Protein AF-A0A540L2S5-F1 (afdb_monomer)

Foldseek 3Di:
DCVVQVDLQSVRVALQNLAVVQLVVLVVQCVVVVHDSLQSLLVLLVPDAFAQAFEWAFAEADPPQALAQFQFGTKTKTQLQDFALVRNLVLQVQLSVLLLVVLCVPQNDVQSDATLQRHGHRNDPYPVVVQVSSVVSCVVSPNVPRMFMATERLQQSQQDPVRWGARRSSDPPDPSPRTGHLVRLLVVVVVCVVVGRYQEYECSDDLPPVVSVLVSQVPDRHAYEYDSVQLPQPSHPSSLSVVCSLCVVVQWAEEEEEASDFDLDQSSLSNCRSSVRNHYYQYGSDDNSSVSNSVVSVVVCVVVPPHGRQRPVSGPSDDDRHGRYYYHGHYPDDRPRDRPDPDDDDDDPDDDRDPPDPDD

Secondary structure (DSSP, 8-state):
-HHHH-STT-TTT-HHHHHHHHHHHHHHHHHHHT--HHHHHHHHHT--S--BPEEEEEEEE-GGG-SSS--S-EEEEE-TT-SSHHHHHHHHHHHHHHHHHHHHHHH-SGGG-B-TTS-B----SSHHHHHHHHHHHHHHTT-TTT-EEEEE--GGGGB-TTS-EETTTT-SS--STTEE-HHHHHHHHHHHHHHS-EEEEE--S-TT-HHHHHHHHTT--SEEEESTTT----SSHHHHHHHHHHHHHTT-EEEEE--SS--S--HHHHHHHHTT-EEEE---S-SHHHHHHHHHHHHHHHHHSSPPB-GGGTT-SSSS---SEEEEEEE-SS------------SS-PPP--------

Mean predicted aligned error: 6.71 Å

Sequence (360 aa):
MLEIDGTPNKSKLGANAILGVSLSVCRAGAGAKGVPLYKHIQEVSGIKELVMPVPAFNVINGGSHAGNNLAMQEFMILPVGASSFAEALRMGSEVYHTLKGIIKAKYGQDACNVGDEGGFAPNVQDNREGLVLLIDAIEKAGYTGKIKIGMDVAASEFLTKEGKYDLNFKKQPNDGAHVLSPPNLGELYKEFIKEFPIVSIEDPFDQDDWSSWSSLQSSVDIQLVGDDLLVNQIGTITESIQAALDAKAAGWGVMVSHRSGETEDNFIADLSVGLASGQIKTGAPCRSERLAKYNQLLRIEEELGNVRYAGEAFRSPFPGKSTQILIEVIKLGVIRVVPCAEFWAQDTGLLRLQSNHLGQ

InterPro domains:
  IPR000941 Enolase [PR00148] (14-30)
  IPR000941 Enolase [PR00148] (71-84)
  IPR000941 Enolase [PR00148] (227-241)
  IPR000941 Enolase [PR00148] (256-273)
  IPR000941 Enolase [PTHR11902] (1-315)
  IPR000941 Enolase [cd03313] (1-303)
  IPR020810 Enolase, C-terminal TIM barrel domain [PF00113] (50-231)
  IPR020810 Enolase, C-terminal TIM barrel domain [SM01192] (49-317)
  IPR020811 Enolase, N-terminal [PF03952] (1-41)
  IPR020811 Enolase, N-terminal [SM01193] (1-41)
  IPR029017 Enolase-like, N-terminal [G3DSA:3.30.390.10] (1-34)
  IPR029017 Enolase-like, N-terminal [SSF54826] (1-46)
  IPR036849 Enolase-like, C-terminal domain superfamily [G3DSA:3.20.20.120] (35-323)
  IPR036849 Enolase-like, C-terminal domain superfamily [SSF51604] (49-310)

Solvent-accessible surface area (backbone atoms only — not comparable to full-atom values): 18927 Å² total; per-residue (Å²): 106,68,78,77,40,67,44,95,45,29,72,73,67,33,36,58,58,47,26,56,50,37,53,50,50,50,49,49,52,10,57,76,71,74,45,58,54,27,56,40,43,14,64,75,66,66,48,88,64,70,26,38,40,31,54,36,28,27,48,36,33,8,25,95,53,23,96,35,49,27,44,47,29,33,39,21,42,28,37,30,62,37,83,36,55,65,51,24,53,50,52,52,40,48,26,50,56,40,33,44,53,53,40,29,74,77,66,32,71,74,27,56,45,55,35,74,41,35,10,27,35,52,79,44,89,43,68,66,56,53,52,48,51,50,52,55,14,32,48,76,58,72,34,69,88,28,49,34,31,32,35,34,31,53,30,54,83,32,52,44,99,85,71,28,37,30,52,44,71,78,44,82,88,66,85,67,86,52,56,29,49,61,67,56,49,49,49,51,51,51,52,47,47,74,76,40,65,50,50,36,40,24,26,81,50,38,55,82,43,61,68,55,52,53,52,45,57,78,72,53,95,43,42,38,32,34,44,76,56,60,62,53,73,60,38,34,60,67,59,35,49,49,52,45,50,53,30,46,74,71,17,19,21,32,34,25,35,51,37,71,63,58,49,68,74,38,63,61,34,35,46,24,30,13,65,33,20,6,18,32,36,46,33,10,91,33,61,62,46,24,39,36,23,56,54,46,44,45,52,51,47,62,74,60,56,91,60,51,41,23,22,83,33,22,61,51,58,63,99,68,75,70,47,58,50,28,42,48,43,45,53,60,43,90,67,80,77,65,70,77,71,83,87,78,88,78,92,78,86,73,87,77,90,71,89,85,78,86,82,134

pLDDT: mean 87.31, std 19.6, range [25.3, 98.94]

Structure (mmCIF, N/CA/C/O backbone):
data_AF-A0A540L2S5-F1
#
_entry.id   AF-A0A540L2S5-F1
#
loop_
_atom_site.group_PDB
_atom_site.id
_atom_site.type_symbol
_atom_site.label_atom_id
_atom_site.label_alt_id
_atom_site.label_comp_id
_atom_site.label_asym_id
_atom_site.label_entity_id
_atom_site.label_seq_id
_atom_site.pdbx_PDB_ins_code
_atom_site.Cartn_x
_atom_site.Cartn_y
_atom_site.Cartn_z
_atom_site.occupancy
_atom_site.B_iso_or_equiv
_atom_site.auth_seq_id
_atom_site.auth_comp_id
_atom_site.auth_asym_id
_atom_site.auth_atom_id
_atom_site.pdbx_PDB_model_num
ATOM 1 N N . MET A 1 1 ? 2.272 12.693 26.993 1.00 92.25 1 MET A N 1
ATOM 2 C CA . MET A 1 1 ? 3.515 12.438 26.223 1.00 92.25 1 MET A CA 1
ATOM 3 C C . MET A 1 1 ? 3.921 13.653 25.408 1.00 92.25 1 MET A C 1
ATOM 5 O O . MET A 1 1 ? 5.013 14.145 25.643 1.00 92.25 1 MET A O 1
ATOM 9 N N . LEU A 1 2 ? 3.050 14.167 24.527 1.00 92.12 2 LEU A N 1
ATOM 10 C CA . LEU A 1 2 ? 3.331 15.360 23.711 1.00 92.12 2 LEU A CA 1
ATOM 11 C C . LEU A 1 2 ? 3.781 16.569 24.543 1.00 92.12 2 LEU A C 1
ATOM 13 O O . LEU A 1 2 ? 4.826 17.135 24.265 1.00 92.12 2 LEU A O 1
ATOM 17 N N . GLU A 1 3 ? 3.072 16.890 25.626 1.00 96.19 3 GLU A N 1
ATOM 18 C CA . GLU A 1 3 ? 3.443 17.991 26.532 1.00 96.19 3 GLU A CA 1
ATOM 19 C C . GLU A 1 3 ? 4.794 17.784 27.243 1.00 96.19 3 GLU A C 1
ATOM 21 O O . GLU A 1 3 ? 5.516 18.742 27.497 1.00 96.19 3 GLU A O 1
ATOM 26 N N . ILE A 1 4 ? 5.157 16.533 27.558 1.00 96.19 4 ILE A N 1
ATOM 27 C CA . ILE A 1 4 ? 6.425 16.204 28.239 1.00 96.19 4 ILE A CA 1
ATOM 28 C C . ILE A 1 4 ? 7.608 16.418 27.286 1.00 96.19 4 ILE A C 1
ATOM 30 O O . ILE A 1 4 ? 8.675 16.904 27.689 1.00 96.19 4 ILE A O 1
ATOM 34 N N . ASP A 1 5 ? 7.413 16.043 26.022 1.00 95.38 5 ASP A N 1
ATOM 35 C CA . ASP A 1 5 ? 8.362 16.332 24.958 1.00 95.38 5 ASP A CA 1
ATOM 36 C C . ASP A 1 5 ? 8.448 17.844 24.699 1.00 95.38 5 ASP A C 1
ATOM 38 O O . ASP A 1 5 ? 9.528 18.425 24.795 1.00 95.38 5 ASP A O 1
ATOM 42 N N . GLY A 1 6 ? 7.312 18.499 24.464 1.00 94.31 6 GLY A N 1
ATOM 43 C CA . GLY A 1 6 ? 7.216 19.949 24.306 1.00 94.31 6 GLY A CA 1
ATOM 44 C C . GLY A 1 6 ? 7.846 20.503 23.025 1.00 94.31 6 GLY A C 1
ATOM 45 O O . GLY A 1 6 ? 7.928 21.722 22.889 1.00 94.31 6 GLY A O 1
ATOM 46 N N . THR A 1 7 ? 8.297 19.659 22.090 1.00 91.94 7 THR A N 1
ATOM 47 C CA . THR A 1 7 ? 8.833 20.095 20.792 1.00 91.94 7 THR A CA 1
ATOM 48 C C . THR A 1 7 ? 7.856 19.764 19.656 1.00 91.94 7 THR A C 1
ATOM 50 O O . THR A 1 7 ? 7.210 18.713 19.699 1.00 91.94 7 THR A O 1
ATOM 53 N N . PRO A 1 8 ? 7.756 20.599 18.602 1.00 85.75 8 PRO A N 1
ATOM 54 C CA . PRO A 1 8 ? 6.826 20.357 17.491 1.00 85.75 8 PRO A CA 1
ATOM 55 C C . PRO A 1 8 ? 7.059 19.022 16.778 1.00 85.75 8 PRO A C 1
ATOM 57 O O . PRO A 1 8 ? 6.134 18.391 16.277 1.00 85.75 8 PRO A O 1
ATOM 60 N N . ASN A 1 9 ? 8.314 18.581 16.750 1.00 83.81 9 ASN A N 1
ATOM 61 C CA . ASN A 1 9 ? 8.762 17.416 16.010 1.00 83.81 9 ASN A CA 1
ATOM 62 C C . ASN A 1 9 ? 9.145 16.244 16.926 1.00 83.81 9 ASN A C 1
ATOM 64 O O . ASN A 1 9 ? 9.747 15.286 16.464 1.00 83.81 9 ASN A O 1
ATOM 68 N N . LYS A 1 10 ? 8.808 16.271 18.220 1.00 91.25 10 LYS A N 1
ATOM 69 C CA . LYS A 1 10 ? 9.107 15.151 19.130 1.00 91.25 10 LYS A CA 1
ATOM 70 C C . LYS A 1 10 ? 10.615 14.858 19.262 1.00 91.25 10 LYS A C 1
ATOM 72 O O . LYS A 1 10 ? 11.022 13.712 19.456 1.00 91.25 10 LYS A O 1
ATOM 77 N N . SER A 1 11 ? 11.460 15.878 19.099 1.00 91.31 11 SER A N 1
ATOM 78 C CA . SER A 1 11 ? 12.925 15.761 19.070 1.00 91.31 11 SER A CA 1
ATOM 79 C C . SER A 1 11 ? 13.568 15.630 20.447 1.00 91.31 11 SER A C 1
ATOM 81 O O . SER A 1 11 ? 14.712 15.188 20.535 1.00 91.31 11 SER A O 1
ATOM 83 N N . LYS A 1 12 ? 12.859 15.978 21.527 1.00 93.44 12 LYS A N 1
ATOM 84 C CA . LYS A 1 12 ? 13.408 15.899 22.886 1.00 93.44 12 LYS A CA 1
ATOM 85 C C . LYS A 1 12 ? 13.411 14.469 23.422 1.00 93.44 12 LYS A C 1
ATOM 87 O O . LYS A 1 12 ? 14.417 14.030 23.970 1.00 93.44 12 LYS A O 1
ATOM 92 N N . LEU A 1 13 ? 12.292 13.758 23.303 1.00 93.25 13 LEU A N 1
ATOM 93 C CA . LEU A 1 13 ? 12.157 12.361 23.732 1.00 93.25 13 LEU A CA 1
ATOM 94 C C . LEU A 1 13 ? 12.408 11.375 22.588 1.00 93.25 13 LEU A C 1
ATOM 96 O O . LEU A 1 13 ? 12.739 10.221 22.846 1.00 93.25 13 LEU A O 1
ATOM 100 N N . GLY A 1 14 ? 12.244 11.822 21.343 1.00 89.69 14 GLY A N 1
ATOM 101 C CA . GLY A 1 14 ? 12.232 10.966 20.166 1.00 89.69 14 GLY A CA 1
ATOM 102 C C . GLY A 1 14 ? 10.832 10.419 19.895 1.00 89.69 14 GLY A C 1
ATOM 103 O O . GLY A 1 14 ? 10.178 9.830 20.764 1.00 89.69 14 GLY A O 1
ATOM 104 N N . ALA A 1 15 ? 10.373 10.568 18.652 1.00 88.19 15 ALA A N 1
ATOM 105 C CA . ALA A 1 15 ? 9.073 10.059 18.227 1.00 88.19 15 ALA A CA 1
ATOM 106 C C . ALA A 1 15 ? 8.948 8.537 18.434 1.00 88.19 15 ALA A C 1
ATOM 108 O O . ALA A 1 15 ? 7.871 8.047 18.753 1.00 88.19 15 ALA A O 1
ATOM 109 N N . ASN A 1 16 ? 10.045 7.786 18.300 1.00 87.75 16 ASN A N 1
ATOM 110 C CA . ASN A 1 16 ? 10.089 6.337 18.508 1.00 87.75 16 ASN A CA 1
ATOM 111 C C . ASN A 1 16 ? 9.792 5.941 19.966 1.00 87.75 16 ASN A C 1
ATOM 113 O O . ASN A 1 16 ? 9.027 5.006 20.201 1.00 87.75 16 ASN A O 1
ATOM 117 N N . ALA A 1 17 ? 10.344 6.669 20.942 1.00 91.38 17 ALA A N 1
ATOM 118 C CA . ALA A 1 17 ? 10.070 6.438 22.359 1.00 91.38 17 ALA A CA 1
ATOM 119 C C . ALA A 1 17 ? 8.606 6.753 22.703 1.00 91.38 17 ALA A C 1
ATOM 121 O O . ALA A 1 17 ? 7.935 5.975 23.385 1.00 91.38 17 ALA A O 1
ATOM 122 N N . ILE A 1 18 ? 8.092 7.874 22.189 1.00 93.50 18 ILE A N 1
ATOM 123 C CA . ILE A 1 18 ? 6.697 8.281 22.389 1.00 93.50 18 ILE A CA 1
ATOM 124 C C . ILE A 1 18 ? 5.738 7.261 21.763 1.00 93.50 18 ILE A C 1
ATOM 126 O O . ILE A 1 18 ? 4.772 6.856 22.416 1.00 93.50 18 ILE A O 1
ATOM 130 N N . LEU A 1 19 ? 6.018 6.815 20.537 1.00 90.62 19 LEU A N 1
ATOM 131 C CA . LEU A 1 19 ? 5.170 5.878 19.811 1.00 90.62 19 LEU A CA 1
ATOM 132 C C . LEU A 1 19 ? 5.118 4.520 20.509 1.00 90.62 19 LEU A C 1
ATOM 134 O O . LEU A 1 19 ? 4.026 4.002 20.720 1.00 90.62 19 LEU A O 1
ATOM 138 N N . GLY A 1 20 ? 6.258 3.984 20.959 1.00 91.19 20 GLY A N 1
ATOM 139 C CA . GLY A 1 20 ? 6.296 2.717 21.698 1.00 91.19 20 GLY A CA 1
ATOM 140 C C . GLY A 1 20 ? 5.396 2.725 22.940 1.00 91.19 20 GLY A C 1
ATOM 141 O O . GLY A 1 20 ? 4.612 1.794 23.151 1.00 91.19 20 GLY A O 1
ATOM 142 N N . VAL A 1 21 ? 5.427 3.812 23.722 1.00 95.69 21 VAL A N 1
ATOM 143 C CA . VAL A 1 21 ? 4.513 3.997 24.865 1.00 95.69 21 VAL A CA 1
ATOM 144 C C . VAL A 1 21 ? 3.067 4.133 24.387 1.00 95.69 21 VAL A C 1
ATOM 146 O O . VAL A 1 21 ? 2.176 3.499 24.946 1.00 95.69 21 VAL A O 1
ATOM 149 N N . SER A 1 22 ? 2.822 4.922 23.341 1.00 95.69 22 SER A N 1
ATOM 150 C CA . SER A 1 22 ? 1.483 5.176 22.802 1.00 95.69 22 SER A CA 1
ATOM 151 C C . SER A 1 22 ? 0.777 3.893 22.338 1.00 95.69 22 SER A C 1
ATOM 153 O O . SER A 1 22 ? -0.371 3.660 22.720 1.00 95.69 22 SER A O 1
ATOM 155 N N . LEU A 1 23 ? 1.471 3.028 21.592 1.00 95.31 23 LEU A N 1
ATOM 156 C CA . LEU A 1 23 ? 0.951 1.731 21.141 1.00 95.31 23 LEU A CA 1
ATOM 157 C C . LEU A 1 23 ? 0.710 0.779 22.321 1.00 95.31 23 LEU A C 1
ATOM 159 O O . LEU A 1 23 ? -0.338 0.133 22.397 1.00 95.31 23 LEU A O 1
ATOM 163 N N . SER A 1 24 ? 1.646 0.736 23.274 1.00 97.31 24 SER A N 1
ATOM 164 C CA . SER A 1 24 ? 1.541 -0.110 24.470 1.00 97.31 24 SER A CA 1
ATOM 165 C C . SER A 1 24 ? 0.346 0.281 25.342 1.00 97.31 24 SER A C 1
ATOM 167 O O . SER A 1 24 ? -0.399 -0.586 25.796 1.00 97.31 24 SER A O 1
ATOM 169 N N . VAL A 1 25 ? 0.115 1.584 25.533 1.00 98.19 25 VAL A N 1
ATOM 170 C CA . VAL A 1 25 ? -1.045 2.107 26.270 1.00 98.19 25 VAL A CA 1
ATOM 171 C C . VAL A 1 25 ? -2.350 1.781 25.546 1.00 98.19 25 VAL A C 1
ATOM 173 O O . VAL A 1 25 ? -3.317 1.408 26.202 1.00 98.19 25 VAL A O 1
ATOM 176 N N . CYS A 1 26 ? -2.386 1.847 24.213 1.00 98.00 26 CYS A N 1
ATOM 177 C CA . CYS A 1 26 ? -3.566 1.453 23.437 1.00 98.00 26 CYS A CA 1
ATOM 178 C C . CYS A 1 26 ? -3.888 -0.045 23.608 1.00 98.00 26 CYS A C 1
ATOM 180 O O . CYS A 1 26 ? -5.029 -0.403 23.906 1.00 98.00 26 CYS A O 1
ATOM 182 N N . ARG A 1 27 ? -2.876 -0.925 23.539 1.00 98.62 27 ARG A N 1
ATOM 183 C CA . ARG A 1 27 ? -3.030 -2.363 23.842 1.00 98.62 27 ARG A CA 1
ATOM 184 C C . ARG A 1 27 ? -3.517 -2.595 25.278 1.00 98.62 27 ARG A C 1
ATOM 186 O O . ARG A 1 27 ? -4.448 -3.370 25.488 1.00 98.62 27 ARG A O 1
ATOM 193 N N . ALA A 1 28 ? -2.933 -1.904 26.258 1.00 98.69 28 ALA A N 1
ATOM 194 C CA . ALA A 1 28 ? -3.356 -1.996 27.655 1.00 98.69 28 ALA A CA 1
ATOM 195 C C . ALA A 1 28 ? -4.796 -1.496 27.864 1.00 98.69 28 ALA A C 1
ATOM 197 O O . ALA A 1 28 ? -5.544 -2.100 28.628 1.00 98.69 28 ALA A O 1
ATOM 198 N N . GLY A 1 29 ? -5.206 -0.442 27.153 1.00 98.56 29 GLY A N 1
ATOM 199 C CA . GLY A 1 29 ? -6.575 0.076 27.154 1.00 98.56 29 GLY A CA 1
ATOM 200 C C . GLY A 1 29 ? -7.589 -0.940 26.626 1.00 98.56 29 GLY A C 1
ATOM 201 O O . GLY A 1 29 ? -8.628 -1.143 27.255 1.00 98.56 29 GLY A O 1
ATOM 202 N N . ALA A 1 30 ? -7.261 -1.635 25.533 1.00 98.62 30 ALA A N 1
ATOM 203 C CA . ALA A 1 30 ? -8.067 -2.743 25.016 1.00 98.62 30 ALA A CA 1
ATOM 204 C C . ALA A 1 30 ? -8.178 -3.885 26.045 1.00 98.62 30 ALA A C 1
ATOM 206 O O . ALA A 1 30 ? -9.280 -4.329 26.373 1.00 98.62 30 ALA A O 1
ATOM 207 N N . GLY A 1 31 ? -7.044 -4.287 26.633 1.00 98.56 31 GLY A N 1
ATOM 208 C CA . GLY A 1 31 ? -6.985 -5.329 27.661 1.00 98.56 31 GLY A CA 1
ATOM 209 C C . GLY A 1 31 ? -7.787 -4.991 28.922 1.00 98.56 31 GLY A C 1
ATOM 210 O O . GLY A 1 31 ? -8.518 -5.840 29.423 1.00 98.56 31 GLY A O 1
ATOM 211 N N . ALA A 1 32 ? -7.725 -3.745 29.399 1.00 98.62 32 ALA A N 1
ATOM 212 C CA . ALA A 1 32 ? -8.488 -3.280 30.560 1.00 98.62 32 ALA A CA 1
ATOM 213 C C . ALA A 1 32 ? -10.008 -3.311 30.327 1.00 98.62 32 ALA A C 1
ATOM 215 O O . ALA A 1 32 ? -10.770 -3.527 31.268 1.00 98.62 32 ALA A O 1
ATOM 216 N N . LYS A 1 33 ? -10.451 -3.115 29.079 1.00 98.44 33 LYS A N 1
ATOM 217 C CA . LYS A 1 33 ? -11.860 -3.239 28.675 1.00 98.44 33 LYS A CA 1
ATOM 218 C C . LYS A 1 33 ? -12.275 -4.678 28.349 1.00 98.44 33 LYS A C 1
ATOM 220 O O . LYS A 1 33 ? -13.465 -4.932 28.197 1.00 98.44 33 LYS A O 1
ATOM 225 N N . GLY A 1 34 ? -11.322 -5.603 28.217 1.00 98.31 34 GLY A N 1
ATOM 226 C CA . GLY A 1 34 ? -11.585 -6.976 27.789 1.00 98.31 34 GLY A CA 1
ATOM 227 C C . GLY A 1 34 ? -12.077 -7.083 26.342 1.00 98.31 34 GLY A C 1
ATOM 228 O O . GLY A 1 34 ? -12.849 -7.988 26.038 1.00 98.31 34 GLY A O 1
ATOM 229 N N . VAL A 1 35 ? -11.666 -6.162 25.461 1.00 98.50 35 VAL A N 1
ATOM 230 C CA . VAL A 1 35 ? -12.040 -6.158 24.034 1.00 98.50 35 VAL A CA 1
ATOM 231 C C . VAL A 1 35 ? -10.809 -6.343 23.138 1.00 98.50 35 VAL A C 1
ATOM 233 O O . VAL A 1 35 ? -9.707 -5.954 23.537 1.00 98.50 35 VAL A O 1
ATOM 236 N N . PRO A 1 36 ? -10.964 -6.885 21.915 1.00 98.56 36 PRO A N 1
ATOM 237 C CA . PRO A 1 36 ? -9.887 -6.918 20.927 1.00 98.56 36 PRO A CA 1
ATOM 238 C C . PRO A 1 36 ? -9.353 -5.519 20.593 1.00 98.56 36 PRO A C 1
ATOM 240 O O . PRO A 1 36 ? -10.081 -4.524 20.657 1.00 98.56 36 PRO A O 1
ATOM 243 N N . LEU A 1 37 ? -8.083 -5.427 20.191 1.00 98.75 37 LEU A N 1
ATOM 244 C CA . LEU A 1 37 ? -7.433 -4.141 19.924 1.00 98.75 37 LEU A CA 1
ATOM 245 C C . LEU A 1 37 ? -8.127 -3.370 18.791 1.00 98.75 37 LEU A C 1
ATOM 247 O O . LEU A 1 37 ? -8.407 -2.184 18.966 1.00 98.75 37 LEU A O 1
ATOM 251 N N . TYR A 1 38 ? -8.488 -4.019 17.681 1.00 98.56 38 TYR A N 1
ATOM 252 C CA . TYR A 1 38 ? -9.238 -3.356 16.606 1.00 98.56 38 TYR A CA 1
ATOM 253 C C . TYR A 1 38 ? -10.587 -2.777 17.074 1.00 98.56 38 TYR A C 1
ATOM 255 O O . TYR A 1 38 ? -10.987 -1.713 16.602 1.00 98.56 38 TYR A O 1
ATOM 263 N N . LYS A 1 39 ? -11.273 -3.413 18.040 1.00 98.44 39 LYS A N 1
ATOM 264 C CA . LYS A 1 39 ? -12.500 -2.870 18.656 1.00 98.44 39 LYS A CA 1
ATOM 265 C C . LYS A 1 39 ? -12.206 -1.662 19.527 1.00 98.44 39 LYS A C 1
ATOM 267 O O . LYS A 1 39 ? -12.927 -0.672 19.460 1.00 98.44 39 LYS A O 1
ATOM 272 N N . HIS A 1 40 ? -11.128 -1.707 20.302 1.00 98.56 40 HIS A N 1
ATOM 273 C CA . HIS A 1 40 ? -10.708 -0.551 21.081 1.00 98.56 40 HIS A CA 1
ATOM 274 C C . HIS A 1 40 ? -10.368 0.651 20.184 1.00 98.56 40 HIS A C 1
ATOM 276 O O . HIS A 1 40 ? -10.802 1.767 20.464 1.00 98.56 40 HIS A O 1
ATOM 282 N N . ILE A 1 41 ? -9.661 0.424 19.072 1.00 98.25 41 ILE A N 1
ATOM 283 C CA . ILE A 1 41 ? -9.352 1.461 18.075 1.00 98.25 41 ILE A CA 1
ATOM 284 C C . ILE A 1 41 ? -10.636 1.982 17.411 1.00 98.25 41 ILE A C 1
ATOM 286 O O . ILE A 1 41 ? -10.783 3.194 17.244 1.00 98.25 41 ILE A O 1
ATOM 290 N N . GLN A 1 42 ? -11.589 1.101 17.086 1.00 97.62 42 GLN A N 1
ATOM 291 C CA . GLN A 1 42 ? -12.907 1.483 16.568 1.00 97.62 42 GLN A CA 1
ATOM 292 C C . GLN A 1 42 ? -13.630 2.445 17.522 1.00 97.62 42 GLN A C 1
ATOM 294 O O . GLN A 1 42 ? -14.117 3.492 17.101 1.00 97.62 42 GLN A O 1
ATOM 299 N N . GLU A 1 43 ? -13.673 2.115 18.814 1.00 97.44 43 GLU A N 1
ATOM 300 C CA . GLU A 1 43 ? -14.299 2.961 19.833 1.00 97.44 43 GLU A CA 1
ATOM 301 C C . GLU A 1 43 ? -13.614 4.325 19.952 1.00 97.44 43 GLU A C 1
ATOM 303 O O . GLU A 1 43 ? -14.295 5.347 19.999 1.00 97.44 43 GLU A O 1
ATOM 308 N N . VAL A 1 44 ? -12.276 4.352 19.992 1.00 95.88 44 VAL A N 1
ATOM 309 C CA . VAL A 1 44 ? -11.496 5.595 20.134 1.00 95.88 44 VAL A CA 1
ATOM 310 C C . VAL A 1 44 ? -11.638 6.495 18.906 1.00 95.88 44 VAL A C 1
ATOM 312 O O . VAL A 1 44 ? -11.691 7.713 19.045 1.00 95.88 44 VAL A O 1
ATOM 315 N N . SER A 1 45 ? -11.716 5.911 17.711 1.00 94.44 45 SER A N 1
ATOM 316 C CA . SER A 1 45 ? -11.865 6.654 16.454 1.00 94.44 45 SER A CA 1
ATOM 317 C C . SER A 1 45 ? -13.307 7.070 16.144 1.00 94.44 45 SER A C 1
ATOM 319 O O . SER A 1 45 ? -13.526 7.912 15.278 1.00 94.44 45 SER A O 1
ATOM 321 N N . GLY A 1 46 ? -14.306 6.490 16.817 1.00 95.44 46 GLY A N 1
ATOM 322 C CA . GLY A 1 46 ? -15.721 6.737 16.522 1.00 95.44 46 GLY A CA 1
ATOM 323 C C . GLY A 1 46 ? -16.203 6.117 15.202 1.00 95.44 46 GLY A C 1
ATOM 324 O O . GLY A 1 46 ? -17.277 6.472 14.706 1.00 95.44 46 GLY A O 1
ATOM 325 N N . ILE A 1 47 ? -15.435 5.191 14.620 1.00 93.56 47 ILE A N 1
ATOM 326 C CA . ILE A 1 47 ? -15.804 4.481 13.393 1.00 93.56 47 ILE A CA 1
ATOM 327 C C . ILE A 1 47 ? -16.999 3.559 13.662 1.00 93.56 47 ILE A C 1
ATOM 329 O O . ILE A 1 47 ? -16.994 2.719 14.560 1.00 93.56 47 ILE A O 1
ATOM 333 N N . LYS A 1 48 ? -18.057 3.700 12.858 1.00 92.94 48 LYS A N 1
ATOM 334 C CA . LYS A 1 48 ? -19.333 3.002 13.092 1.00 92.94 48 LYS A CA 1
ATOM 335 C C . LYS A 1 48 ? -19.319 1.546 12.645 1.00 92.94 48 LYS A C 1
ATOM 337 O O . LYS A 1 48 ? -19.919 0.695 13.295 1.00 92.94 48 LYS A O 1
ATOM 342 N N . GLU A 1 49 ? -18.628 1.265 11.550 1.00 94.12 49 GLU A N 1
ATOM 343 C CA . GLU A 1 49 ? -18.630 -0.037 10.895 1.00 94.12 49 GLU A CA 1
ATOM 344 C C . GLU A 1 49 ? -17.198 -0.474 10.596 1.00 94.12 49 GLU A C 1
ATOM 346 O O . GLU A 1 49 ? -16.355 0.344 10.235 1.00 94.12 49 GLU A O 1
ATOM 351 N N . LEU A 1 50 ? -16.933 -1.771 10.746 1.00 96.81 50 LEU A N 1
ATOM 352 C CA . LEU A 1 50 ? -15.644 -2.378 10.422 1.00 96.81 50 LEU A CA 1
ATOM 353 C C . LEU A 1 50 ? -15.661 -2.935 8.998 1.00 96.81 50 LEU A C 1
ATOM 355 O O . LEU A 1 50 ? -16.706 -3.328 8.476 1.00 96.81 50 LEU A O 1
ATOM 359 N N . VAL A 1 51 ? -14.486 -2.996 8.380 1.00 97.94 51 VAL A N 1
ATOM 360 C CA . VAL A 1 51 ? -14.279 -3.607 7.065 1.00 97.94 51 VAL A CA 1
ATOM 361 C C . VAL A 1 51 ? -12.900 -4.256 7.035 1.00 97.94 51 VAL A C 1
ATOM 363 O O . VAL A 1 51 ? -11.946 -3.699 7.584 1.00 97.94 51 VAL A O 1
ATOM 366 N N . MET A 1 52 ? -12.782 -5.413 6.388 1.00 98.75 52 MET A N 1
ATOM 367 C CA . MET A 1 52 ? -11.476 -6.006 6.115 1.00 98.75 52 MET A CA 1
ATOM 368 C C . MET A 1 52 ? -10.804 -5.267 4.948 1.00 98.75 52 MET A C 1
ATOM 370 O O . MET A 1 52 ? -11.459 -5.035 3.924 1.00 98.75 52 MET A O 1
ATOM 374 N N . PRO A 1 53 ? -9.522 -4.884 5.073 1.00 98.69 53 PRO A N 1
ATOM 375 C CA . PRO A 1 53 ? -8.837 -4.096 4.057 1.00 98.69 53 PRO A CA 1
ATOM 376 C C . PRO A 1 53 ? -8.416 -4.943 2.851 1.00 98.69 53 PRO A C 1
ATOM 378 O O . PRO A 1 53 ? -8.109 -6.125 2.991 1.00 98.69 53 PRO A O 1
ATOM 381 N N . VAL A 1 54 ? -8.310 -4.328 1.672 1.00 98.88 54 VAL A N 1
ATOM 382 C CA . VAL A 1 54 ? -7.572 -4.910 0.543 1.00 98.88 54 VAL A CA 1
ATOM 383 C C . VAL A 1 54 ? -6.067 -4.834 0.834 1.00 98.88 54 VAL A C 1
ATOM 385 O O . VAL A 1 54 ? -5.562 -3.734 1.069 1.00 98.88 54 VAL A O 1
ATOM 388 N N . PRO A 1 55 ? -5.331 -5.959 0.822 1.00 98.81 55 PRO A N 1
ATOM 389 C CA . PRO A 1 55 ? -3.879 -5.928 0.928 1.00 98.81 55 PRO A CA 1
ATOM 390 C C . PRO A 1 55 ? -3.239 -5.481 -0.396 1.00 98.81 55 PRO A C 1
ATOM 392 O O . PRO A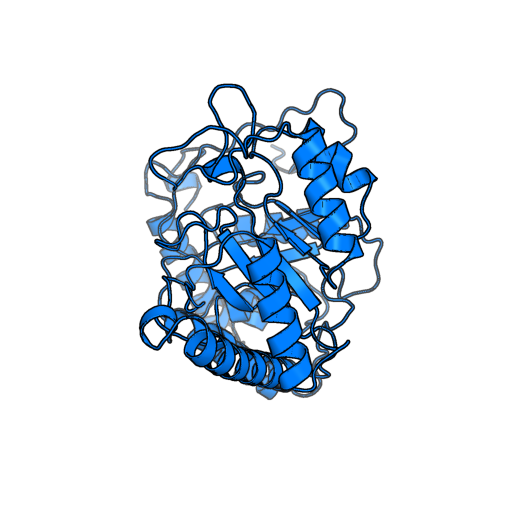 1 55 ? -3.531 -6.045 -1.453 1.00 98.81 55 PRO A O 1
ATOM 395 N N . ALA A 1 56 ? -2.347 -4.497 -0.326 1.00 98.75 56 ALA A N 1
ATOM 396 C CA . ALA A 1 56 ? -1.434 -4.114 -1.395 1.00 98.75 56 ALA A CA 1
ATOM 397 C C . ALA A 1 56 ? -0.086 -4.813 -1.166 1.00 98.75 56 ALA A C 1
ATOM 399 O O . ALA A 1 56 ? 0.713 -4.409 -0.319 1.00 98.75 56 ALA A O 1
ATOM 400 N N . PHE A 1 57 ? 0.140 -5.917 -1.880 1.00 98.81 57 PHE A N 1
ATOM 401 C CA . PHE A 1 57 ? 1.346 -6.725 -1.718 1.00 98.81 57 PHE A CA 1
ATOM 402 C C . PHE A 1 57 ? 2.475 -6.178 -2.587 1.00 98.81 57 PHE A C 1
ATOM 404 O O . PHE A 1 57 ? 2.388 -6.305 -3.805 1.00 98.81 57 PHE A O 1
ATOM 411 N N . ASN A 1 58 ? 3.538 -5.642 -1.989 1.00 98.06 58 ASN A N 1
ATOM 412 C CA . ASN A 1 58 ? 4.756 -5.250 -2.707 1.00 98.06 58 ASN A CA 1
ATOM 413 C C . ASN A 1 58 ? 5.509 -6.497 -3.202 1.00 98.06 58 ASN A C 1
ATOM 415 O O . ASN A 1 58 ? 6.073 -7.237 -2.399 1.00 98.06 58 ASN A O 1
ATOM 419 N N . VAL A 1 59 ? 5.470 -6.788 -4.506 1.00 98.19 59 VAL A N 1
ATOM 420 C CA . VAL A 1 59 ? 5.967 -8.062 -5.066 1.00 98.19 59 VAL A CA 1
ATOM 421 C C . VAL A 1 59 ? 7.184 -7.910 -5.979 1.00 98.19 59 VAL A C 1
ATOM 423 O O . VAL A 1 59 ? 7.897 -8.897 -6.187 1.00 98.19 59 VAL A O 1
ATOM 426 N N . ILE A 1 60 ? 7.459 -6.704 -6.481 1.00 96.94 60 ILE A N 1
ATOM 427 C CA . ILE A 1 60 ? 8.708 -6.346 -7.167 1.00 96.94 60 ILE A CA 1
ATOM 428 C C . ILE A 1 60 ? 9.235 -5.053 -6.549 1.00 96.94 60 ILE A C 1
ATOM 430 O O . ILE A 1 60 ? 8.528 -4.048 -6.523 1.00 96.94 60 ILE A O 1
ATOM 434 N N . ASN A 1 61 ? 10.496 -5.082 -6.126 1.00 92.31 61 ASN A N 1
ATOM 435 C CA . ASN A 1 61 ? 11.191 -3.952 -5.531 1.00 92.31 61 ASN A CA 1
ATOM 436 C C . ASN A 1 61 ? 12.135 -3.304 -6.552 1.00 92.31 61 ASN A C 1
ATOM 438 O O . ASN A 1 61 ? 12.863 -3.987 -7.285 1.00 92.31 61 ASN A O 1
ATOM 442 N N . GLY A 1 62 ? 12.164 -1.980 -6.542 1.00 90.38 62 GLY A N 1
ATOM 443 C CA . GLY A 1 62 ? 13.112 -1.128 -7.245 1.00 90.38 62 GLY A CA 1
ATOM 444 C C . GLY A 1 62 ? 13.604 -0.005 -6.334 1.00 90.38 62 GLY A C 1
ATOM 445 O O . GLY A 1 62 ? 13.736 -0.200 -5.124 1.00 90.38 62 GLY A O 1
ATOM 446 N N . GLY A 1 63 ? 13.914 1.156 -6.913 1.00 89.19 63 GLY A N 1
ATOM 447 C CA . GLY A 1 63 ? 14.326 2.359 -6.184 1.00 89.19 63 GLY A CA 1
ATOM 448 C C . GLY A 1 63 ? 15.448 2.101 -5.179 1.00 89.19 63 GLY A C 1
ATOM 449 O O . GLY A 1 63 ? 16.379 1.335 -5.453 1.00 89.19 63 GLY A O 1
ATOM 450 N N . SER A 1 64 ? 15.337 2.706 -4.002 1.00 86.38 64 SER A N 1
ATOM 451 C CA . SER A 1 64 ? 16.293 2.550 -2.899 1.00 86.38 64 SER A CA 1
ATOM 452 C C . SER A 1 64 ? 16.163 1.205 -2.158 1.00 86.38 64 SER A C 1
ATOM 454 O O . SER A 1 64 ? 17.041 0.848 -1.375 1.00 86.38 64 SER A O 1
ATOM 456 N N . HIS A 1 65 ? 15.124 0.410 -2.444 1.00 78.69 65 HIS A N 1
ATOM 457 C CA . HIS A 1 65 ? 14.857 -0.896 -1.819 1.00 78.69 65 HIS A CA 1
ATOM 458 C C . HIS A 1 65 ? 15.478 -2.093 -2.566 1.00 78.69 65 HIS A C 1
ATOM 460 O O . HIS A 1 65 ? 15.342 -3.240 -2.121 1.00 78.69 65 HIS A O 1
ATOM 466 N N . ALA A 1 66 ? 16.136 -1.868 -3.709 1.00 81.56 66 ALA A N 1
ATOM 467 C CA . ALA A 1 66 ? 16.755 -2.927 -4.503 1.00 81.56 66 ALA A CA 1
ATOM 468 C C . ALA A 1 66 ? 17.987 -2.455 -5.292 1.00 81.56 66 ALA A C 1
ATOM 470 O O . ALA A 1 66 ? 18.002 -1.387 -5.899 1.00 81.56 66 ALA A O 1
ATOM 471 N N . GLY A 1 67 ? 18.996 -3.327 -5.386 1.00 79.56 67 GLY A N 1
ATOM 472 C CA . GLY A 1 67 ? 20.221 -3.096 -6.166 1.00 79.56 67 GLY A CA 1
ATOM 473 C C . GLY A 1 67 ? 20.080 -3.268 -7.688 1.00 79.56 67 GLY A C 1
ATOM 474 O O . GLY A 1 67 ? 21.089 -3.426 -8.368 1.00 79.56 67 GLY A O 1
ATOM 475 N N . ASN A 1 68 ? 18.855 -3.304 -8.222 1.00 85.62 68 ASN A N 1
ATOM 476 C CA . ASN A 1 68 ? 18.586 -3.351 -9.666 1.00 85.62 68 ASN A CA 1
ATOM 477 C C . ASN A 1 68 ? 18.535 -1.933 -10.272 1.00 85.62 68 ASN A C 1
ATOM 479 O O . ASN A 1 68 ? 18.721 -0.945 -9.566 1.00 85.62 68 ASN A O 1
ATOM 483 N N . ASN A 1 69 ? 18.255 -1.820 -11.574 1.00 85.94 69 ASN A N 1
ATOM 484 C CA . ASN A 1 69 ? 18.168 -0.528 -12.270 1.00 85.94 69 ASN A CA 1
ATOM 485 C C . ASN A 1 69 ? 16.771 0.120 -12.243 1.00 85.94 69 ASN A C 1
ATOM 487 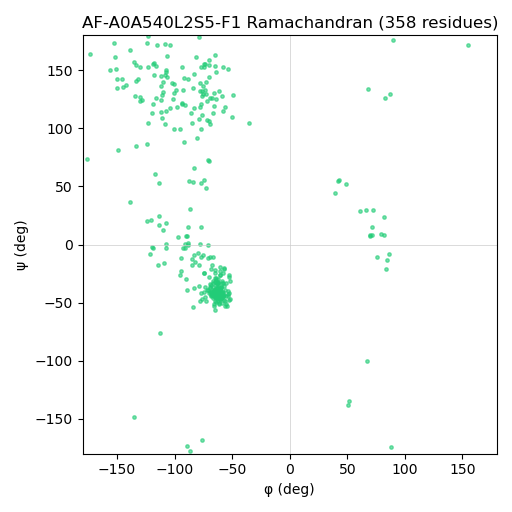O O . ASN A 1 69 ? 16.612 1.206 -12.787 1.00 85.94 69 ASN A O 1
ATOM 491 N N . LEU A 1 70 ? 15.764 -0.505 -11.619 1.00 90.31 70 LEU A N 1
ATOM 492 C CA . LEU A 1 70 ? 14.418 0.071 -11.538 1.00 90.31 70 LEU A CA 1
ATOM 493 C C . LEU A 1 70 ? 14.428 1.365 -10.734 1.00 90.31 70 LEU A C 1
ATOM 495 O O . LEU A 1 70 ? 14.844 1.342 -9.577 1.00 90.31 70 LEU A O 1
ATOM 499 N N . ALA A 1 71 ? 13.934 2.459 -11.311 1.00 91.75 71 ALA A N 1
ATOM 500 C CA . ALA A 1 71 ? 13.813 3.715 -10.581 1.00 91.75 71 ALA A CA 1
ATOM 501 C C . ALA A 1 71 ? 12.669 3.703 -9.565 1.00 91.75 71 ALA A C 1
ATOM 503 O O . ALA A 1 71 ? 12.878 4.108 -8.429 1.00 91.75 71 ALA A O 1
ATOM 504 N N . MET A 1 72 ? 11.493 3.204 -9.959 1.00 95.06 72 MET A N 1
ATOM 505 C CA . MET A 1 72 ? 10.311 3.181 -9.093 1.00 95.06 72 MET A CA 1
ATOM 506 C C . MET A 1 72 ? 10.475 2.132 -7.995 1.00 95.06 72 MET A C 1
ATOM 508 O O . MET A 1 72 ? 11.019 1.050 -8.243 1.00 95.06 72 MET A O 1
ATOM 512 N N . GLN A 1 73 ? 10.042 2.466 -6.785 1.00 94.00 73 GLN A N 1
ATOM 513 C CA . GLN A 1 73 ? 10.394 1.729 -5.578 1.00 94.00 73 GLN A CA 1
ATOM 514 C C . GLN A 1 73 ? 9.616 0.423 -5.414 1.00 94.00 73 GLN A C 1
ATOM 516 O O . GLN A 1 73 ? 10.215 -0.599 -5.062 1.00 94.00 73 GLN A O 1
ATOM 521 N N . GLU A 1 74 ? 8.315 0.422 -5.697 1.00 96.19 74 GLU A N 1
ATOM 522 C CA . GLU A 1 74 ? 7.457 -0.732 -5.434 1.00 96.19 74 GLU A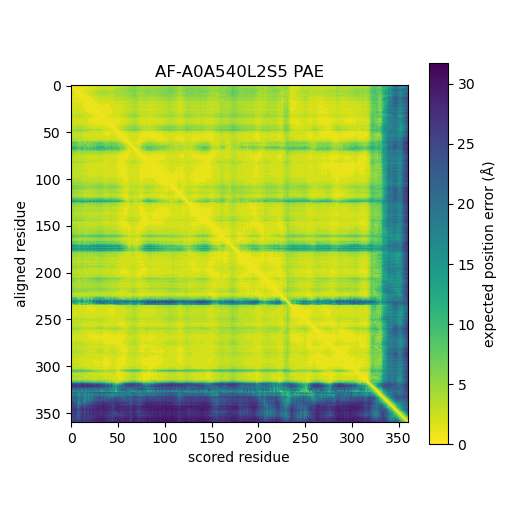 CA 1
ATOM 523 C C . GLU A 1 74 ? 6.408 -0.951 -6.516 1.00 96.19 74 GLU A C 1
ATOM 525 O O . GLU A 1 74 ? 5.718 -0.030 -6.959 1.00 96.19 74 GLU A O 1
ATOM 530 N N . PHE A 1 75 ? 6.230 -2.218 -6.883 1.00 98.06 75 PHE A N 1
ATOM 531 C CA . PHE A 1 75 ? 5.142 -2.657 -7.744 1.00 98.06 75 PHE A CA 1
ATOM 532 C C . PHE A 1 75 ? 4.294 -3.660 -6.972 1.00 98.06 75 PHE A C 1
ATOM 534 O O . PHE A 1 75 ? 4.732 -4.765 -6.625 1.00 98.06 75 PHE A O 1
ATOM 541 N N . MET A 1 76 ? 3.065 -3.244 -6.693 1.00 98.69 76 MET A N 1
ATOM 542 C CA . MET A 1 76 ? 2.145 -3.929 -5.806 1.00 98.69 76 MET A CA 1
ATOM 543 C C . MET A 1 76 ? 1.014 -4.609 -6.569 1.00 98.69 76 MET A C 1
ATOM 545 O O . MET A 1 76 ? 0.548 -4.113 -7.594 1.00 98.69 76 MET A O 1
ATOM 549 N N . ILE A 1 77 ? 0.504 -5.710 -6.020 1.00 98.88 77 ILE A N 1
ATOM 550 C CA . ILE A 1 77 ? -0.737 -6.344 -6.482 1.00 98.88 77 ILE A CA 1
ATOM 551 C C . ILE A 1 77 ? -1.844 -6.201 -5.433 1.00 98.88 77 ILE A C 1
ATOM 553 O O . ILE A 1 77 ? -1.607 -6.387 -4.239 1.00 98.88 77 ILE A O 1
ATOM 557 N N . LEU A 1 78 ? -3.055 -5.873 -5.888 1.00 98.88 78 LEU A N 1
ATOM 558 C CA . LEU A 1 78 ? -4.232 -5.613 -5.056 1.00 98.88 78 LEU A CA 1
ATOM 559 C C . LEU A 1 78 ? -5.382 -6.549 -5.469 1.00 98.88 78 LEU A C 1
ATOM 561 O O . LEU A 1 78 ? -6.006 -6.315 -6.510 1.00 98.88 78 LEU A O 1
ATOM 565 N N . PRO A 1 79 ? -5.696 -7.602 -4.692 1.00 98.81 79 PRO A N 1
ATOM 566 C CA . PRO A 1 79 ? -6.790 -8.540 -4.984 1.00 98.81 79 PRO A CA 1
ATOM 567 C C . PRO A 1 79 ? -8.205 -7.992 -4.722 1.00 98.81 79 PRO A C 1
ATOM 569 O O . PRO A 1 79 ? -8.995 -8.594 -4.001 1.00 98.81 79 PRO A O 1
ATOM 572 N N . VAL A 1 80 ? -8.553 -6.857 -5.330 1.00 98.75 80 VAL A N 1
ATOM 573 C CA . VAL A 1 80 ? -9.850 -6.168 -5.156 1.00 98.75 80 VAL A CA 1
ATOM 574 C C . VAL A 1 80 ? -11.075 -7.024 -5.517 1.00 98.75 80 VAL A C 1
ATOM 576 O O . VAL A 1 80 ? -12.163 -6.780 -5.003 1.00 98.75 80 VAL A O 1
ATOM 579 N N . GLY A 1 81 ? -10.907 -8.036 -6.372 1.00 98.69 81 GLY A N 1
ATOM 580 C CA . GLY A 1 81 ? -11.963 -8.954 -6.802 1.00 98.69 81 GLY A CA 1
ATOM 581 C C . GLY A 1 81 ? -12.144 -10.194 -5.918 1.00 98.69 81 GLY A C 1
ATOM 582 O O . GLY A 1 81 ? -12.873 -11.106 -6.315 1.00 98.69 81 GLY A O 1
ATOM 583 N N . ALA A 1 82 ? -11.458 -10.277 -4.773 1.00 98.75 82 ALA A N 1
ATOM 584 C CA . ALA A 1 82 ? -11.688 -11.312 -3.765 1.00 98.75 82 ALA A CA 1
ATOM 585 C C . ALA A 1 82 ? -12.989 -11.056 -2.977 1.00 98.75 82 ALA A C 1
ATOM 587 O O . ALA A 1 82 ? -13.442 -9.918 -2.853 1.00 98.75 82 ALA A O 1
ATOM 588 N N . SER A 1 83 ? -13.589 -12.106 -2.412 1.00 98.06 83 SER A N 1
ATOM 589 C CA . SER A 1 83 ? -14.797 -12.013 -1.580 1.00 98.06 83 SER A CA 1
ATOM 590 C C . SER A 1 83 ? -14.508 -11.920 -0.078 1.00 98.06 83 SER A C 1
ATOM 592 O O . SER A 1 83 ? -15.420 -11.669 0.704 1.00 98.06 83 SER A O 1
ATOM 594 N N . SER A 1 84 ? -13.264 -12.174 0.331 1.00 98.81 84 SER A N 1
ATOM 595 C CA . SER A 1 84 ? -12.787 -12.172 1.720 1.00 98.81 84 SER A CA 1
ATOM 596 C C . SER A 1 84 ? -11.303 -11.813 1.764 1.00 98.81 84 SER A C 1
ATOM 598 O O . SER A 1 84 ? -10.591 -11.953 0.763 1.00 98.81 84 SER A O 1
ATOM 600 N N . PHE A 1 85 ? -10.815 -11.397 2.927 1.00 98.88 85 PHE A N 1
ATOM 601 C CA . PHE A 1 85 ? -9.394 -11.181 3.155 1.00 98.88 85 PHE A CA 1
ATOM 602 C C . PHE A 1 85 ? -8.599 -12.490 3.031 1.00 98.88 85 PHE A C 1
ATOM 604 O O . PHE A 1 85 ? -7.534 -12.499 2.410 1.00 98.88 85 PHE A O 1
ATOM 611 N N . ALA A 1 86 ? -9.126 -13.611 3.529 1.00 98.88 86 ALA A N 1
ATOM 612 C CA . ALA A 1 86 ? -8.520 -14.929 3.358 1.00 98.88 86 ALA A CA 1
ATOM 613 C C . ALA A 1 86 ? -8.343 -15.310 1.881 1.00 98.88 86 ALA A C 1
ATOM 615 O O . ALA A 1 86 ? -7.273 -15.781 1.480 1.00 98.88 86 ALA A O 1
ATOM 616 N N . GLU A 1 87 ? -9.356 -15.064 1.045 1.00 98.88 87 GLU A N 1
ATOM 617 C CA . GLU A 1 87 ? -9.232 -15.272 -0.398 1.00 98.88 87 GLU A CA 1
ATOM 618 C C . GLU A 1 87 ? -8.218 -14.301 -1.021 1.00 98.88 87 GLU A C 1
ATOM 620 O O . GLU A 1 87 ? -7.395 -14.732 -1.829 1.00 98.88 87 GLU A O 1
ATOM 625 N N . ALA A 1 88 ? -8.214 -13.028 -0.615 1.00 98.94 88 ALA A N 1
ATOM 626 C CA . ALA A 1 88 ? -7.257 -12.037 -1.103 1.00 98.94 88 ALA A CA 1
ATOM 627 C C . ALA A 1 88 ? -5.803 -12.435 -0.800 1.00 98.94 88 ALA A C 1
ATOM 629 O O . ALA A 1 88 ? -4.941 -12.362 -1.677 1.00 98.94 88 ALA A O 1
ATOM 630 N N . LEU A 1 89 ? -5.523 -12.915 0.415 1.00 98.88 89 LEU A N 1
ATOM 631 C CA . LEU A 1 89 ? -4.191 -13.383 0.797 1.00 98.88 89 LEU A CA 1
ATOM 632 C C . LEU A 1 89 ? -3.767 -14.622 0.003 1.00 98.88 89 LEU A C 1
ATOM 634 O O . LEU A 1 89 ? -2.611 -14.716 -0.422 1.00 98.88 89 LEU A O 1
ATOM 638 N N . ARG A 1 90 ? -4.697 -15.550 -0.246 1.00 98.94 90 ARG A N 1
ATOM 639 C CA . ARG A 1 90 ? -4.458 -16.717 -1.103 1.00 98.94 90 ARG A CA 1
ATOM 640 C C . ARG A 1 90 ? -4.118 -16.290 -2.534 1.00 98.94 90 ARG A C 1
ATOM 642 O O . ARG A 1 90 ? -3.088 -16.709 -3.056 1.00 98.94 90 ARG A O 1
ATOM 649 N N . MET A 1 91 ? -4.931 -15.416 -3.130 1.00 98.88 91 MET A N 1
ATOM 650 C CA . MET A 1 91 ? -4.705 -14.851 -4.465 1.00 98.88 91 MET A CA 1
ATOM 651 C C . MET A 1 91 ? -3.329 -14.184 -4.576 1.00 98.88 91 MET A C 1
ATOM 653 O O . MET A 1 91 ? -2.552 -14.513 -5.472 1.00 98.88 91 MET A O 1
ATOM 657 N N . GLY A 1 92 ? -2.994 -13.292 -3.637 1.00 98.88 92 GLY A N 1
ATOM 658 C CA . GLY A 1 92 ? -1.701 -12.605 -3.615 1.00 98.88 92 GLY A CA 1
ATOM 659 C C . GLY A 1 92 ? -0.519 -13.570 -3.485 1.00 98.88 92 GLY A C 1
ATOM 660 O O . GLY A 1 92 ? 0.470 -13.441 -4.205 1.00 98.88 92 GLY A O 1
ATOM 661 N N . SER A 1 93 ? -0.640 -14.587 -2.628 1.00 98.88 93 SER A N 1
ATOM 662 C CA . SER A 1 93 ? 0.396 -15.612 -2.428 1.00 98.88 93 SER A CA 1
ATOM 663 C C . SER A 1 93 ? 0.612 -16.488 -3.667 1.00 98.88 93 SER A C 1
ATOM 665 O O . SER A 1 93 ? 1.750 -16.817 -4.007 1.00 98.88 93 SER A O 1
ATOM 667 N N . GLU A 1 94 ? -0.459 -16.872 -4.362 1.00 98.94 94 GLU A N 1
ATOM 668 C CA . GLU A 1 94 ? -0.381 -17.657 -5.599 1.00 98.94 94 GLU A CA 1
ATOM 669 C C . GLU A 1 94 ? 0.252 -16.853 -6.745 1.00 98.94 94 GLU A C 1
ATOM 671 O O . GLU A 1 94 ? 1.135 -17.372 -7.437 1.00 98.94 94 GLU A O 1
ATOM 676 N N . VAL A 1 95 ? -0.109 -15.572 -6.904 1.00 98.94 95 VAL A N 1
ATOM 677 C CA . VAL A 1 95 ? 0.553 -14.677 -7.871 1.00 98.94 95 VAL A CA 1
ATOM 678 C C . VAL A 1 95 ? 2.021 -14.479 -7.519 1.00 98.94 95 VAL A C 1
ATOM 680 O O . VAL A 1 95 ? 2.867 -14.598 -8.400 1.00 98.94 95 VAL A O 1
ATOM 683 N N . TYR A 1 96 ? 2.358 -14.251 -6.248 1.00 98.88 96 TYR A N 1
ATOM 684 C CA . TYR A 1 96 ? 3.745 -14.073 -5.811 1.00 98.88 96 TYR A CA 1
ATOM 685 C C . TYR A 1 96 ? 4.622 -15.298 -6.130 1.00 98.88 96 TYR A C 1
ATOM 687 O O . TYR A 1 96 ? 5.716 -15.166 -6.684 1.00 98.88 96 TYR A O 1
ATOM 695 N N . HIS A 1 97 ? 4.141 -16.516 -5.861 1.00 98.88 97 HIS A N 1
ATOM 696 C CA . HIS A 1 97 ? 4.876 -17.734 -6.219 1.00 98.88 97 HIS A CA 1
ATOM 697 C C . HIS A 1 97 ? 4.941 -17.972 -7.734 1.00 98.88 97 HIS A C 1
ATOM 699 O O . HIS A 1 97 ? 5.960 -18.454 -8.240 1.00 98.88 97 HIS A O 1
ATOM 705 N N . THR A 1 98 ? 3.893 -17.602 -8.469 1.00 98.88 98 THR A N 1
ATOM 706 C CA . THR A 1 98 ? 3.879 -17.660 -9.938 1.00 98.88 98 THR A CA 1
ATOM 707 C C . THR A 1 98 ? 4.911 -16.701 -10.531 1.00 98.88 98 THR A C 1
ATOM 709 O O . THR A 1 98 ? 5.716 -17.107 -11.376 1.00 98.88 98 THR A O 1
ATOM 712 N N . LEU A 1 99 ? 4.959 -15.469 -10.020 1.00 98.75 99 LEU A N 1
ATOM 713 C CA . LEU A 1 99 ? 5.940 -14.447 -10.366 1.00 98.75 99 LEU A CA 1
ATOM 714 C C . LEU A 1 99 ? 7.367 -14.934 -10.095 1.00 98.75 99 LEU A C 1
ATOM 716 O O . LEU A 1 99 ? 8.221 -14.818 -10.972 1.00 98.75 99 LEU A O 1
ATOM 720 N N . LYS A 1 100 ? 7.616 -15.579 -8.946 1.00 98.62 100 LYS A N 1
ATOM 721 C CA . LYS A 1 100 ? 8.914 -16.210 -8.643 1.00 98.62 100 LYS A CA 1
ATOM 722 C C . LYS A 1 100 ? 9.349 -17.183 -9.738 1.00 98.62 100 LYS A C 1
ATOM 724 O O . LYS A 1 100 ? 10.510 -17.188 -10.139 1.00 98.62 100 LYS A O 1
ATOM 729 N N . GLY A 1 101 ? 8.427 -18.014 -10.226 1.00 98.56 101 GLY A N 1
ATOM 730 C CA . GLY A 1 101 ? 8.695 -18.968 -11.303 1.00 98.56 101 GLY A CA 1
ATOM 731 C C . GLY A 1 101 ? 9.035 -18.288 -12.632 1.00 98.56 101 GLY A C 1
ATOM 732 O O . GLY A 1 101 ? 9.964 -18.719 -13.315 1.00 98.56 101 GLY A O 1
ATOM 733 N N . ILE A 1 102 ? 8.320 -17.212 -12.976 1.00 98.38 102 ILE A N 1
ATOM 734 C CA . ILE A 1 102 ? 8.579 -16.406 -14.181 1.00 98.38 102 ILE A CA 1
ATOM 735 C C . ILE A 1 102 ? 9.953 -15.732 -14.084 1.00 98.38 102 ILE A C 1
ATOM 737 O O . ILE A 1 102 ? 10.769 -15.866 -14.997 1.00 98.38 102 ILE A O 1
ATOM 741 N N . ILE A 1 103 ? 10.246 -15.084 -12.954 1.00 97.88 103 ILE A N 1
ATOM 742 C CA . ILE A 1 103 ? 11.532 -14.424 -12.705 1.00 97.88 103 ILE A CA 1
ATOM 743 C C . ILE A 1 103 ? 12.676 -15.436 -12.765 1.00 97.88 103 ILE A C 1
ATOM 745 O O . ILE A 1 103 ? 13.664 -15.192 -13.456 1.00 97.88 103 ILE A O 1
ATOM 749 N N . LYS A 1 104 ? 12.529 -16.601 -12.122 1.00 97.94 104 LYS A N 1
ATOM 750 C CA . LYS A 1 104 ? 13.536 -17.669 -12.162 1.00 97.94 104 LYS A CA 1
ATOM 751 C C . LYS A 1 104 ? 13.845 -18.117 -13.586 1.00 97.94 104 LYS A C 1
ATOM 753 O O . LYS A 1 104 ? 15.008 -18.336 -13.913 1.00 97.94 104 LYS A O 1
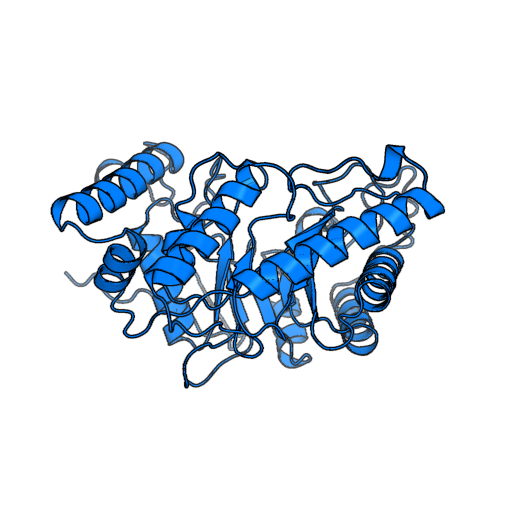ATOM 758 N N . ALA A 1 105 ? 12.815 -18.280 -14.412 1.00 97.81 105 ALA A N 1
ATOM 759 C CA . ALA A 1 105 ? 12.972 -18.726 -15.790 1.00 97.81 105 ALA A CA 1
ATOM 760 C C . ALA A 1 105 ? 13.648 -17.666 -16.675 1.00 97.81 105 ALA A C 1
ATOM 762 O O . ALA A 1 105 ? 14.444 -18.025 -17.538 1.00 97.81 105 ALA A O 1
ATOM 763 N N . LYS A 1 106 ? 13.345 -16.380 -16.458 1.00 96.69 106 LYS A N 1
ATOM 764 C CA . LYS A 1 106 ? 13.820 -15.277 -17.308 1.00 96.69 106 LYS A CA 1
ATOM 765 C C . LYS A 1 106 ? 15.169 -14.694 -16.873 1.00 96.69 106 LYS A C 1
ATOM 767 O O . LYS A 1 106 ? 15.992 -14.385 -17.727 1.00 96.69 106 LYS A O 1
ATOM 772 N N . TYR A 1 107 ? 15.406 -14.567 -15.568 1.00 95.38 107 TYR A N 1
ATOM 773 C CA . TYR A 1 107 ? 16.578 -13.884 -14.999 1.00 95.38 107 TYR A CA 1
ATOM 774 C C . TYR A 1 107 ? 17.458 -14.791 -14.125 1.00 95.38 107 TYR A C 1
ATOM 776 O O . TYR A 1 107 ? 18.497 -14.354 -13.638 1.00 95.38 107 TYR A O 1
ATOM 784 N N . GLY A 1 108 ? 17.069 -16.053 -13.925 1.00 96.00 108 GLY A N 1
ATOM 785 C CA . GLY A 1 108 ? 17.823 -17.019 -13.128 1.00 96.00 108 GLY A CA 1
ATOM 786 C C . GLY A 1 108 ? 17.458 -17.035 -11.640 1.00 96.00 108 GLY A C 1
ATOM 787 O O . GLY A 1 108 ? 16.633 -16.266 -11.147 1.00 96.00 108 GLY A O 1
ATOM 788 N N . GLN A 1 109 ? 18.067 -17.972 -10.908 1.00 95.25 109 GLN A N 1
ATOM 789 C CA . GLN A 1 109 ? 17.750 -18.242 -9.500 1.00 95.25 109 GLN A CA 1
ATOM 790 C C . GLN A 1 109 ? 18.068 -17.058 -8.575 1.00 95.25 109 GLN A C 1
ATOM 792 O O . GLN A 1 109 ? 17.318 -16.820 -7.630 1.00 95.25 109 GLN A O 1
ATOM 797 N N . ASP A 1 110 ? 19.132 -16.308 -8.855 1.00 92.00 110 ASP A N 1
ATOM 798 C CA . ASP A 1 110 ? 19.584 -15.212 -7.990 1.00 92.00 110 ASP A CA 1
ATOM 799 C C . ASP A 1 110 ? 18.625 -14.013 -8.018 1.00 92.00 110 ASP A C 1
ATOM 801 O O . ASP A 1 110 ? 18.460 -13.323 -7.014 1.00 92.00 110 ASP A O 1
ATOM 805 N N . ALA A 1 111 ? 17.898 -13.822 -9.125 1.00 93.56 111 ALA A N 1
ATOM 806 C CA . ALA A 1 111 ? 16.851 -12.807 -9.245 1.00 93.56 111 ALA A CA 1
ATOM 807 C C . ALA A 1 111 ? 15.608 -13.104 -8.380 1.00 93.56 111 ALA A C 1
ATOM 809 O O . ALA A 1 111 ? 14.738 -12.250 -8.235 1.00 93.56 111 ALA A O 1
ATOM 810 N N . CYS A 1 112 ? 15.513 -14.309 -7.803 1.00 94.69 112 CYS A N 1
ATOM 811 C CA . CYS A 1 112 ? 14.441 -14.694 -6.881 1.00 94.69 112 CYS A CA 1
ATOM 812 C C . CYS A 1 112 ? 14.744 -14.349 -5.416 1.00 94.69 112 CYS A C 1
ATOM 814 O O . CYS A 1 112 ? 13.948 -14.705 -4.540 1.00 94.69 112 CYS A O 1
ATOM 816 N N . ASN A 1 113 ? 15.895 -13.731 -5.140 1.00 94.06 113 ASN A N 1
ATOM 817 C CA . ASN A 1 113 ? 16.155 -13.122 -3.845 1.00 94.06 113 ASN A CA 1
ATOM 818 C C . ASN A 1 113 ? 15.191 -11.952 -3.624 1.00 94.06 113 ASN A C 1
ATOM 820 O O . ASN A 1 113 ? 14.679 -11.352 -4.572 1.00 94.06 113 ASN A O 1
ATOM 824 N N . VAL A 1 114 ? 14.929 -11.663 -2.355 1.00 93.75 114 VAL A N 1
ATOM 825 C CA . VAL A 1 114 ? 13.928 -10.679 -1.951 1.00 93.75 114 VAL A CA 1
ATOM 826 C C . VAL A 1 114 ? 14.589 -9.464 -1.315 1.00 93.75 114 VAL A C 1
ATOM 828 O O . VAL A 1 114 ? 15.596 -9.612 -0.619 1.00 93.75 114 VAL A O 1
ATOM 831 N N . GLY A 1 115 ? 14.019 -8.283 -1.549 1.00 88.50 115 GLY A N 1
ATOM 832 C CA . GLY A 1 115 ? 14.407 -7.051 -0.865 1.00 88.50 115 GLY A CA 1
ATOM 833 C C . GLY A 1 115 ? 13.865 -6.981 0.565 1.00 88.50 115 GLY A C 1
ATOM 834 O O . GLY A 1 115 ? 13.338 -7.962 1.109 1.00 88.50 115 GLY A O 1
ATOM 835 N N . ASP A 1 116 ? 13.965 -5.797 1.163 1.00 88.19 116 ASP A N 1
ATOM 836 C CA . ASP A 1 116 ? 13.589 -5.554 2.563 1.00 88.19 116 ASP A CA 1
ATOM 837 C C . ASP A 1 116 ? 12.129 -5.923 2.859 1.00 88.19 116 ASP A C 1
ATOM 839 O O . ASP A 1 116 ? 11.816 -6.484 3.910 1.00 88.19 116 ASP A O 1
ATOM 843 N N . GLU A 1 117 ? 11.244 -5.699 1.890 1.00 92.31 117 GLU A N 1
ATOM 844 C CA . GLU A 1 117 ? 9.797 -5.907 2.014 1.00 92.31 117 GLU A CA 1
ATOM 845 C C . GLU A 1 117 ? 9.300 -7.249 1.468 1.00 92.31 117 GLU A C 1
ATOM 847 O O . GLU A 1 117 ? 8.097 -7.503 1.417 1.00 92.31 117 GLU A O 1
ATOM 852 N N . GLY A 1 118 ? 10.218 -8.128 1.060 1.00 95.62 118 GLY A N 1
ATOM 853 C CA . GLY A 1 118 ? 9.891 -9.467 0.575 1.00 95.62 118 GLY A CA 1
ATOM 854 C C . GLY A 1 118 ? 9.560 -9.555 -0.920 1.00 95.62 118 GLY A C 1
ATOM 855 O O . GLY A 1 118 ? 9.455 -10.669 -1.435 1.00 95.62 118 GLY A O 1
ATOM 856 N N . GLY A 1 119 ? 9.429 -8.434 -1.633 1.00 96.94 119 GLY A N 1
ATOM 857 C CA . GLY A 1 119 ? 9.303 -8.425 -3.091 1.00 96.94 119 GLY A CA 1
ATOM 858 C C . GLY A 1 119 ? 10.607 -8.830 -3.782 1.00 96.94 119 GLY A C 1
ATOM 859 O O . GLY A 1 119 ? 11.696 -8.714 -3.212 1.00 96.94 119 GLY A O 1
ATOM 860 N N . PHE A 1 120 ? 10.510 -9.351 -5.005 1.00 97.44 120 PHE A N 1
ATOM 861 C CA . PHE A 1 120 ? 11.681 -9.752 -5.789 1.00 97.44 120 PHE A CA 1
ATOM 862 C C . PHE A 1 120 ? 12.425 -8.538 -6.339 1.00 97.44 120 PHE A C 1
ATOM 864 O O . PHE A 1 120 ? 11.815 -7.516 -6.634 1.00 97.44 120 PHE A O 1
ATOM 871 N N . ALA A 1 121 ? 13.729 -8.675 -6.566 1.00 93.38 121 ALA A N 1
ATOM 872 C CA . ALA A 1 121 ? 14.556 -7.629 -7.171 1.00 93.38 121 ALA A CA 1
ATOM 873 C C . ALA A 1 121 ? 15.155 -8.082 -8.521 1.00 93.38 121 ALA A C 1
ATOM 875 O O . ALA A 1 121 ? 16.379 -8.164 -8.654 1.00 93.38 121 ALA A O 1
ATOM 876 N N . PRO A 1 122 ? 14.331 -8.418 -9.537 1.00 92.56 122 PRO A N 1
ATOM 877 C CA . PRO A 1 122 ? 14.840 -8.803 -10.846 1.00 92.56 122 PRO A CA 1
ATOM 878 C C . PRO A 1 122 ? 15.579 -7.635 -11.508 1.00 92.56 122 PRO A C 1
ATOM 880 O O . PRO A 1 122 ? 15.226 -6.467 -11.327 1.00 92.56 122 PRO A O 1
ATOM 883 N N . ASN A 1 123 ? 16.591 -7.954 -12.315 1.00 87.88 123 ASN A N 1
ATOM 884 C CA . ASN A 1 123 ? 17.324 -6.967 -13.106 1.00 87.88 123 ASN A CA 1
ATOM 885 C C . ASN A 1 123 ? 16.574 -6.653 -14.410 1.00 87.88 123 ASN A C 1
ATOM 887 O O . ASN A 1 123 ? 17.013 -7.021 -15.502 1.00 87.88 123 ASN A O 1
ATOM 891 N N . VAL A 1 124 ? 15.397 -6.046 -14.274 1.00 85.81 124 VAL A N 1
ATOM 892 C CA . VAL A 1 124 ? 14.607 -5.565 -15.413 1.00 85.81 124 VAL A CA 1
ATOM 893 C C . VAL A 1 124 ? 15.229 -4.301 -16.011 1.00 85.81 124 VAL A C 1
ATOM 895 O O . VAL A 1 124 ? 15.979 -3.585 -15.344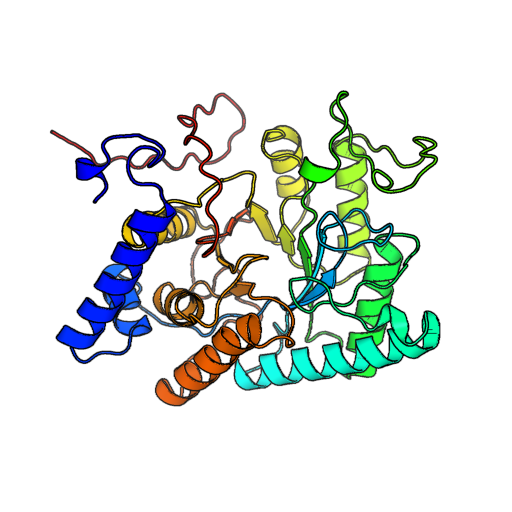 1.00 85.81 124 VAL A O 1
ATOM 898 N N . GLN A 1 125 ? 14.942 -4.055 -17.285 1.00 80.88 125 GLN A N 1
ATOM 899 C CA . GLN A 1 125 ? 15.457 -2.927 -18.056 1.00 80.88 125 GLN A CA 1
ATOM 900 C C . GLN A 1 125 ? 14.788 -1.610 -17.665 1.00 80.88 125 GLN A C 1
ATOM 902 O O . GLN A 1 125 ? 15.465 -0.591 -17.577 1.00 80.88 125 GLN A O 1
ATOM 907 N N . ASP A 1 126 ? 13.473 -1.635 -17.439 1.00 85.44 126 ASP A N 1
ATOM 908 C CA . ASP A 1 126 ? 12.668 -0.459 -17.122 1.00 85.44 126 ASP A CA 1
ATOM 909 C C . ASP A 1 126 ? 11.422 -0.818 -16.287 1.00 85.44 126 ASP A C 1
ATOM 911 O O . ASP A 1 126 ? 11.104 -1.987 -16.045 1.00 85.44 126 ASP A O 1
ATOM 915 N N . ASN A 1 127 ? 10.704 0.215 -15.835 1.00 90.81 127 ASN A N 1
ATOM 916 C CA . ASN A 1 127 ? 9.486 0.068 -15.031 1.00 90.81 127 ASN A CA 1
ATOM 917 C C . ASN A 1 127 ? 8.365 -0.668 -15.790 1.00 90.81 127 ASN A C 1
ATOM 919 O O . ASN A 1 127 ? 7.562 -1.377 -15.180 1.00 90.81 127 ASN A O 1
ATOM 923 N N . ARG A 1 128 ? 8.321 -0.544 -17.125 1.00 94.75 128 ARG A N 1
ATOM 924 C CA . ARG A 1 128 ? 7.302 -1.190 -17.961 1.00 94.75 128 ARG A CA 1
ATOM 925 C C . ARG A 1 128 ? 7.494 -2.701 -17.985 1.00 94.75 128 ARG A C 1
ATOM 927 O O . ARG A 1 128 ? 6.517 -3.440 -17.900 1.00 94.75 128 ARG A O 1
ATOM 934 N N . GLU A 1 129 ? 8.731 -3.179 -18.063 1.00 94.19 129 GLU A N 1
ATOM 935 C CA . GLU A 1 129 ? 9.037 -4.605 -17.966 1.00 94.19 129 GLU A CA 1
ATOM 936 C C . GLU A 1 129 ? 8.601 -5.184 -16.611 1.00 94.19 129 GLU A C 1
ATOM 938 O O . GLU A 1 129 ? 8.049 -6.284 -16.576 1.00 94.19 129 GLU A O 1
ATOM 943 N N . GLY A 1 130 ? 8.763 -4.430 -15.517 1.00 94.38 130 GLY A N 1
ATOM 944 C CA . GLY A 1 130 ? 8.220 -4.794 -14.203 1.00 94.38 130 GLY A CA 1
ATOM 945 C C . GLY A 1 130 ? 6.702 -5.007 -14.233 1.00 94.38 130 GLY A C 1
ATOM 946 O O . GLY A 1 130 ? 6.214 -6.046 -13.786 1.00 94.38 130 GLY A O 1
ATOM 947 N N . LEU A 1 131 ? 5.957 -4.079 -14.842 1.00 97.19 131 LEU A N 1
ATOM 948 C CA . LEU A 1 131 ? 4.501 -4.182 -15.006 1.00 97.19 131 LEU A CA 1
ATOM 949 C C . LEU A 1 131 ? 4.085 -5.372 -15.886 1.00 97.19 131 LEU A C 1
ATOM 951 O O . LEU A 1 131 ? 3.133 -6.076 -15.550 1.00 97.19 131 LEU A O 1
ATOM 955 N N . VAL A 1 132 ? 4.817 -5.650 -16.971 1.00 97.69 132 VAL A N 1
ATOM 956 C CA . VAL A 1 132 ? 4.569 -6.822 -17.832 1.00 97.69 132 VAL A CA 1
ATOM 957 C C . VAL A 1 132 ? 4.742 -8.129 -17.053 1.00 97.69 132 VAL A C 1
ATOM 959 O O . VAL A 1 132 ? 3.884 -9.003 -17.146 1.00 97.69 132 VAL A O 1
ATOM 962 N N . LEU A 1 133 ? 5.785 -8.251 -16.222 1.00 97.44 133 LEU A N 1
ATOM 963 C CA . LEU A 1 133 ? 5.968 -9.434 -15.370 1.00 97.44 133 LEU A CA 1
ATOM 964 C C . LEU A 1 133 ? 4.787 -9.650 -14.413 1.00 97.44 133 LEU A C 1
ATOM 966 O O . LEU A 1 133 ? 4.414 -10.798 -14.158 1.00 97.44 133 LEU A O 1
ATOM 970 N N . LEU A 1 134 ? 4.197 -8.571 -13.885 1.00 98.00 134 LEU A N 1
ATOM 971 C CA . LEU A 1 134 ? 3.013 -8.665 -13.030 1.00 98.00 134 LEU A CA 1
ATOM 972 C C . LEU A 1 134 ? 1.784 -9.139 -13.798 1.00 98.00 134 LEU A C 1
ATOM 974 O O . LEU A 1 134 ? 1.072 -10.008 -13.297 1.00 98.00 134 LEU A O 1
ATOM 978 N N . ILE A 1 135 ? 1.551 -8.621 -15.005 1.00 98.38 135 ILE A N 1
ATOM 979 C CA . ILE A 1 135 ? 0.457 -9.090 -15.865 1.00 98.38 135 ILE A CA 1
ATOM 980 C C . ILE A 1 135 ? 0.601 -10.579 -16.162 1.00 98.38 135 ILE A C 1
ATOM 982 O O . ILE A 1 135 ? -0.340 -11.332 -15.906 1.00 98.38 135 ILE A O 1
ATOM 986 N N . ASP A 1 136 ? 1.784 -11.013 -16.600 1.00 98.38 136 ASP A N 1
ATOM 987 C CA . ASP A 1 136 ? 2.054 -12.420 -16.905 1.00 98.38 136 ASP A CA 1
ATOM 988 C C . ASP A 1 136 ? 1.811 -13.312 -15.676 1.00 98.38 136 ASP A C 1
ATOM 990 O O . ASP A 1 136 ? 1.251 -14.406 -15.784 1.00 98.38 136 ASP A O 1
ATOM 994 N N . ALA A 1 137 ? 2.212 -12.854 -14.483 1.00 98.75 137 ALA A N 1
ATOM 995 C CA . ALA A 1 137 ? 2.006 -13.588 -13.237 1.00 98.75 137 ALA A CA 1
ATOM 996 C C . ALA A 1 137 ? 0.527 -13.663 -12.829 1.00 98.75 137 ALA A C 1
ATOM 998 O O . ALA A 1 137 ? 0.064 -14.732 -12.424 1.00 98.75 137 ALA A O 1
ATOM 999 N N . ILE A 1 138 ? -0.215 -12.558 -12.946 1.00 98.81 138 ILE A N 1
ATOM 1000 C CA . ILE A 1 138 ? -1.652 -12.489 -12.644 1.00 98.81 138 ILE A CA 1
ATOM 1001 C C . ILE A 1 138 ? -2.441 -13.391 -13.599 1.00 98.81 138 ILE A C 1
ATOM 1003 O O . ILE A 1 138 ? -3.301 -14.155 -13.151 1.00 98.81 138 ILE A O 1
ATOM 1007 N N . GLU A 1 139 ? -2.135 -13.337 -14.897 1.00 98.69 139 GLU A N 1
ATOM 1008 C CA . GLU A 1 139 ? -2.784 -14.162 -15.916 1.00 98.69 139 GLU A CA 1
ATOM 1009 C C . GLU A 1 139 ? -2.495 -15.643 -15.687 1.00 98.69 139 GLU A C 1
ATOM 1011 O O . GLU A 1 139 ? -3.418 -16.456 -15.606 1.00 98.69 139 GLU A O 1
ATOM 1016 N N . LYS A 1 140 ? -1.222 -15.999 -15.496 1.00 98.75 140 LYS A N 1
ATOM 1017 C CA . LYS A 1 140 ? -0.808 -17.389 -15.284 1.00 98.75 140 LYS A CA 1
ATOM 1018 C C . LYS A 1 140 ? -1.359 -17.989 -13.988 1.00 98.75 140 LYS A C 1
ATOM 1020 O O . LYS A 1 140 ? -1.585 -19.196 -13.937 1.00 98.75 140 LYS A O 1
ATOM 1025 N N . ALA A 1 141 ? -1.595 -17.170 -12.964 1.00 98.62 141 ALA A N 1
ATOM 1026 C CA . ALA A 1 141 ? -2.260 -17.588 -11.731 1.00 98.62 141 ALA A CA 1
ATOM 1027 C C . ALA A 1 141 ? -3.797 -17.667 -11.859 1.00 98.62 141 ALA A C 1
ATOM 1029 O O . ALA A 1 141 ? -4.458 -18.150 -10.944 1.00 98.62 141 ALA A O 1
ATOM 1030 N N . GLY A 1 142 ? -4.380 -17.221 -12.979 1.00 98.62 142 GLY A N 1
ATOM 1031 C CA . GLY A 1 142 ? -5.821 -17.289 -13.236 1.00 98.62 142 GLY A CA 1
ATOM 1032 C C . GLY A 1 142 ? -6.639 -16.168 -12.587 1.00 98.62 142 GLY A C 1
ATOM 1033 O O . GLY A 1 142 ? -7.838 -16.343 -12.358 1.00 98.62 142 GLY A O 1
ATOM 1034 N N . TYR A 1 143 ? -6.020 -15.020 -12.289 1.00 98.81 143 TYR A N 1
ATOM 1035 C CA . TYR A 1 143 ? -6.650 -13.902 -11.569 1.00 98.81 143 TYR A CA 1
ATOM 1036 C C . TYR A 1 143 ? -6.842 -12.628 -12.395 1.00 98.81 143 TYR A C 1
ATOM 1038 O O . TYR A 1 143 ? -7.113 -11.560 -11.834 1.00 98.81 143 TYR A O 1
ATOM 1046 N N . THR A 1 144 ? -6.755 -12.724 -13.724 1.00 98.44 144 THR A N 1
ATOM 1047 C CA . THR A 1 144 ? -7.061 -11.615 -14.637 1.00 98.44 144 THR A CA 1
ATOM 1048 C C . THR A 1 144 ? -8.412 -10.986 -14.296 1.00 98.44 144 THR A C 1
ATOM 1050 O O . THR A 1 144 ? -9.422 -11.670 -14.139 1.00 98.44 144 THR A O 1
ATOM 1053 N N . GLY A 1 145 ? -8.423 -9.661 -14.147 1.00 97.50 145 GLY A N 1
ATOM 1054 C CA . GLY A 1 145 ? -9.613 -8.888 -13.788 1.00 97.50 145 GLY A CA 1
ATOM 1055 C C . GLY A 1 145 ? -9.924 -8.823 -12.289 1.00 97.50 145 GLY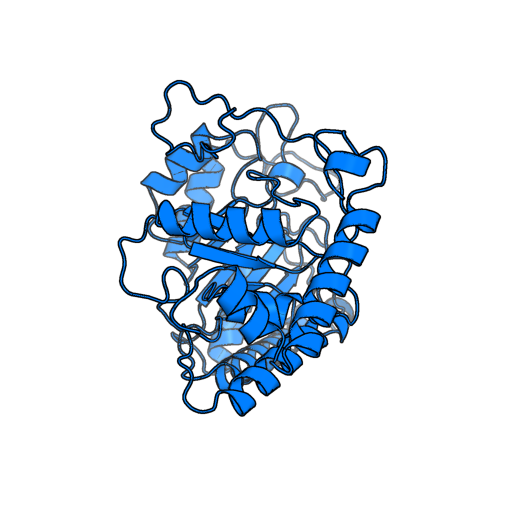 A C 1
ATOM 1056 O O . GLY A 1 145 ? -10.582 -7.869 -11.887 1.00 97.50 145 GLY A O 1
ATOM 1057 N N . LYS A 1 146 ? -9.417 -9.754 -11.465 1.00 98.62 146 LYS A N 1
ATOM 1058 C CA . LYS A 1 146 ? -9.621 -9.773 -10.001 1.00 98.62 146 LYS A CA 1
ATOM 1059 C C . LYS A 1 146 ? -8.493 -9.113 -9.212 1.00 98.62 146 LYS A C 1
ATOM 1061 O O . LYS A 1 146 ? -8.716 -8.651 -8.098 1.00 98.62 146 LYS A O 1
ATOM 1066 N N . ILE A 1 147 ? -7.288 -9.089 -9.774 1.00 98.81 147 ILE A N 1
ATOM 1067 C CA . ILE A 1 147 ? -6.126 -8.424 -9.186 1.00 98.81 147 ILE A CA 1
ATOM 1068 C C . ILE A 1 147 ? -5.781 -7.198 -10.029 1.00 98.81 147 ILE A C 1
ATOM 1070 O O . ILE A 1 147 ? -5.704 -7.276 -11.257 1.00 98.81 147 ILE A O 1
ATOM 1074 N N . LYS A 1 148 ? -5.595 -6.067 -9.353 1.00 98.69 148 LYS A N 1
ATOM 1075 C CA . LYS A 1 148 ? -5.147 -4.790 -9.922 1.00 98.69 148 LYS A CA 1
ATOM 1076 C C . LYS A 1 148 ? -3.718 -4.497 -9.482 1.00 98.69 148 LYS A C 1
ATOM 1078 O O . LYS A 1 148 ? -3.170 -5.214 -8.645 1.00 98.69 148 LYS A O 1
ATOM 1083 N N . ILE A 1 149 ? -3.127 -3.448 -10.040 1.00 98.81 149 ILE A N 1
ATOM 1084 C CA . ILE A 1 149 ? -1.762 -3.022 -9.730 1.00 98.81 149 ILE A CA 1
ATOM 1085 C C . ILE A 1 149 ? -1.787 -1.705 -8.949 1.00 98.81 149 ILE A C 1
ATOM 1087 O O . ILE A 1 149 ? -2.585 -0.809 -9.230 1.00 98.81 149 ILE A O 1
ATOM 1091 N N . GLY A 1 150 ? -0.910 -1.608 -7.958 1.00 98.56 150 GLY A N 1
ATOM 1092 C CA . GLY A 1 150 ? -0.542 -0.366 -7.290 1.00 98.56 150 GLY A CA 1
ATOM 1093 C C . GLY A 1 150 ? 0.946 -0.112 -7.489 1.00 98.56 150 GLY A C 1
ATOM 1094 O O . GLY A 1 150 ? 1.703 -1.054 -7.722 1.00 98.56 150 GLY A O 1
ATOM 1095 N N . MET A 1 151 ? 1.373 1.138 -7.412 1.00 98.00 151 MET A N 1
ATOM 1096 C CA . MET A 1 151 ? 2.785 1.502 -7.515 1.00 98.00 151 MET A CA 1
ATOM 1097 C C . MET A 1 151 ? 3.135 2.478 -6.405 1.00 98.00 151 MET A C 1
ATOM 1099 O O . MET A 1 151 ? 2.333 3.362 -6.126 1.00 98.00 151 MET A O 1
ATOM 1103 N N . ASP A 1 152 ? 4.315 2.326 -5.822 1.00 97.06 152 ASP A N 1
ATOM 1104 C CA . ASP A 1 152 ? 4.984 3.389 -5.075 1.00 97.06 152 ASP A CA 1
ATOM 1105 C C . ASP A 1 152 ? 6.213 3.796 -5.874 1.00 97.06 152 ASP A C 1
ATOM 1107 O O . ASP A 1 152 ? 7.113 2.995 -6.155 1.00 97.06 152 ASP A O 1
ATOM 1111 N N . VAL A 1 153 ? 6.171 5.032 -6.352 1.00 96.94 153 VAL A N 1
ATOM 1112 C CA . VAL A 1 153 ? 7.201 5.579 -7.217 1.00 96.94 153 VAL A CA 1
ATOM 1113 C C . VAL A 1 153 ? 8.367 6.087 -6.370 1.00 96.94 153 VAL A C 1
ATOM 1115 O O . VAL A 1 153 ? 9.506 5.884 -6.791 1.00 96.94 153 VAL A O 1
ATOM 1118 N N . ALA A 1 154 ? 8.103 6.682 -5.202 1.00 94.75 154 ALA A N 1
ATOM 1119 C CA . ALA A 1 154 ? 9.075 7.409 -4.385 1.00 94.75 154 ALA A CA 1
ATOM 1120 C C . ALA A 1 154 ? 9.889 8.426 -5.212 1.00 94.75 154 ALA A C 1
ATOM 1122 O O . ALA A 1 154 ? 11.123 8.406 -5.232 1.00 94.75 154 ALA A O 1
ATOM 1123 N N . ALA A 1 155 ? 9.200 9.297 -5.962 1.00 96.44 155 ALA A N 1
ATOM 1124 C CA . ALA A 1 155 ? 9.834 10.142 -6.980 1.00 96.44 155 ALA A CA 1
ATOM 1125 C C . ALA A 1 155 ? 10.908 11.104 -6.443 1.00 96.44 155 ALA A C 1
ATOM 1127 O O . ALA A 1 155 ? 11.838 11.455 -7.176 1.00 96.44 155 ALA A O 1
ATOM 1128 N N . SER A 1 156 ? 10.810 11.490 -5.170 1.00 93.94 156 SER A N 1
ATOM 1129 C CA . SER A 1 156 ? 11.806 12.302 -4.462 1.00 93.94 156 SER A CA 1
ATOM 1130 C C . SER A 1 156 ? 13.212 11.679 -4.517 1.00 93.94 156 SER A C 1
ATOM 1132 O O . SER A 1 156 ? 14.206 12.398 -4.624 1.00 93.94 156 SER A O 1
ATOM 1134 N N . GLU A 1 157 ? 13.321 10.344 -4.530 1.00 93.31 157 GLU A N 1
ATOM 1135 C CA . GLU A 1 157 ? 14.604 9.619 -4.529 1.00 93.31 157 GLU A CA 1
ATOM 1136 C C . GLU A 1 157 ? 15.399 9.784 -5.834 1.00 93.31 157 GLU A C 1
ATOM 1138 O O . GLU A 1 157 ? 16.617 9.591 -5.857 1.00 93.31 157 GLU A O 1
ATOM 1143 N N . PHE A 1 158 ? 14.729 10.156 -6.926 1.00 94.62 158 PHE A N 1
ATOM 1144 C CA . PHE A 1 158 ? 15.350 10.359 -8.235 1.00 94.62 158 PHE A CA 1
ATOM 1145 C C . PHE A 1 158 ? 15.109 11.755 -8.816 1.00 94.62 158 PHE A C 1
ATOM 1147 O O . PHE A 1 158 ? 15.275 11.977 -10.022 1.00 94.62 158 PHE A O 1
ATOM 1154 N N . LEU A 1 159 ? 14.765 12.716 -7.957 1.00 95.75 159 LEU A N 1
ATOM 1155 C CA . LEU A 1 159 ? 14.725 14.128 -8.305 1.00 95.75 159 LEU A CA 1
ATOM 1156 C C . LEU A 1 159 ? 16.150 14.662 -8.538 1.00 95.75 159 LEU A C 1
ATOM 1158 O O . LEU A 1 159 ? 17.041 14.564 -7.691 1.00 95.75 159 LEU A O 1
ATOM 1162 N N . THR A 1 160 ? 16.379 15.271 -9.698 1.00 94.81 160 THR A N 1
ATOM 1163 C CA . THR A 1 160 ? 17.629 15.962 -10.018 1.00 94.81 160 THR A CA 1
ATOM 1164 C C . THR A 1 160 ? 17.644 17.369 -9.425 1.00 94.81 160 THR A C 1
ATOM 1166 O O . THR A 1 160 ? 16.610 17.975 -9.144 1.00 94.81 160 THR A O 1
ATOM 1169 N N . LYS A 1 161 ? 18.839 17.957 -9.306 1.00 92.38 161 LYS A N 1
ATOM 1170 C CA . LYS A 1 161 ? 19.016 19.332 -8.801 1.00 92.38 161 LYS A CA 1
ATOM 1171 C C . LYS A 1 161 ? 18.311 20.390 -9.656 1.00 92.38 161 LYS A C 1
ATOM 1173 O O . LYS A 1 161 ? 18.080 21.501 -9.191 1.00 92.38 161 LYS A O 1
ATOM 1178 N N . GLU A 1 162 ? 17.991 20.057 -10.902 1.00 93.31 162 GLU A N 1
ATOM 1179 C CA . GLU A 1 162 ? 17.302 20.910 -11.868 1.00 93.31 162 GLU A CA 1
ATOM 1180 C C . GLU A 1 162 ? 15.769 20.765 -11.815 1.00 93.31 162 GLU A C 1
ATOM 1182 O O . GLU A 1 162 ? 15.089 21.313 -12.685 1.00 93.31 162 GLU A O 1
ATOM 1187 N N . GLY A 1 163 ? 15.219 20.026 -10.842 1.00 95.00 163 GLY A N 1
ATOM 1188 C CA . GLY A 1 163 ? 13.772 19.817 -10.705 1.00 95.00 163 GLY A CA 1
ATOM 1189 C C . GLY A 1 163 ? 13.188 18.885 -11.773 1.00 95.00 163 GLY A C 1
ATOM 1190 O O . GLY A 1 163 ? 12.051 19.061 -12.212 1.00 95.00 163 GLY A O 1
ATOM 1191 N N . LYS A 1 164 ? 13.994 17.938 -12.260 1.00 97.00 164 LYS A N 1
ATOM 1192 C CA . LYS A 1 164 ? 13.594 16.888 -13.209 1.00 97.00 164 LYS A CA 1
ATOM 1193 C C . LYS A 1 164 ? 13.719 15.522 -12.546 1.00 97.00 164 LYS A C 1
ATOM 1195 O O . LYS A 1 164 ? 14.290 15.419 -11.474 1.00 97.00 164 LYS A O 1
ATOM 1200 N N . TYR A 1 165 ? 13.238 14.475 -13.196 1.00 97.31 165 TYR A N 1
ATOM 1201 C CA . TYR A 1 165 ? 13.203 13.130 -12.634 1.00 97.31 165 TYR A CA 1
ATOM 1202 C C . TYR A 1 165 ? 14.043 12.166 -13.468 1.00 97.31 165 TYR A C 1
ATOM 1204 O O . TYR A 1 165 ? 13.788 12.007 -14.661 1.00 97.31 165 TYR A O 1
ATOM 1212 N N . ASP A 1 166 ? 15.044 11.532 -12.863 1.00 95.75 166 ASP A N 1
ATOM 1213 C CA . ASP A 1 166 ? 15.981 10.640 -13.548 1.00 95.75 166 ASP A CA 1
ATOM 1214 C C . ASP A 1 166 ? 15.635 9.162 -13.339 1.00 95.75 166 ASP A C 1
ATOM 1216 O O . ASP A 1 166 ? 16.012 8.538 -12.346 1.00 95.75 166 ASP A O 1
ATOM 1220 N N . LEU A 1 167 ? 14.980 8.553 -14.328 1.00 94.44 167 LEU A N 1
ATOM 1221 C CA . LEU A 1 167 ? 14.593 7.141 -14.246 1.00 94.44 167 LEU A CA 1
ATOM 1222 C C . LEU A 1 167 ? 15.779 6.159 -14.347 1.00 94.44 167 LEU A C 1
ATOM 1224 O O . LEU A 1 167 ? 15.567 4.952 -14.267 1.00 94.44 167 LEU A O 1
ATOM 1228 N N . ASN A 1 168 ? 17.014 6.646 -14.503 1.00 92.19 168 ASN A N 1
ATOM 1229 C CA . ASN A 1 168 ? 18.244 5.853 -14.507 1.00 92.19 168 ASN A CA 1
ATOM 1230 C C . ASN A 1 168 ? 19.230 6.276 -13.404 1.00 92.19 168 ASN A C 1
ATOM 1232 O O . ASN A 1 168 ? 20.411 5.939 -13.495 1.00 92.19 168 ASN A O 1
ATOM 1236 N N . PHE A 1 169 ? 18.780 6.949 -12.338 1.00 91.50 169 PHE A N 1
ATOM 1237 C CA . PHE A 1 169 ? 19.658 7.521 -11.302 1.00 91.50 169 PHE A CA 1
ATOM 1238 C C . PHE A 1 169 ? 20.670 6.535 -10.673 1.00 91.50 169 PHE A C 1
ATOM 1240 O O . PHE A 1 169 ? 21.743 6.941 -10.223 1.00 91.50 169 PHE A O 1
ATOM 1247 N N . LYS A 1 170 ? 20.366 5.227 -10.676 1.00 88.94 170 LYS A N 1
ATOM 1248 C CA . LYS A 1 170 ? 21.246 4.152 -10.173 1.00 88.94 170 LYS A CA 1
ATOM 1249 C C . LYS A 1 170 ? 22.277 3.642 -11.187 1.00 88.94 170 LYS A C 1
ATOM 1251 O O . LYS A 1 170 ? 23.247 2.990 -10.800 1.00 88.94 170 LYS A O 1
ATOM 1256 N N . LYS A 1 171 ? 22.090 3.902 -12.482 1.00 86.62 171 LYS A N 1
ATOM 1257 C CA . LYS A 1 171 ? 22.944 3.379 -13.554 1.00 86.62 171 LYS A CA 1
ATOM 1258 C C . LYS A 1 171 ? 24.245 4.172 -13.625 1.00 86.62 171 LYS A C 1
ATOM 1260 O O . LYS A 1 171 ? 24.232 5.396 -13.653 1.00 86.62 171 LYS A O 1
ATOM 1265 N N . GLN A 1 172 ? 25.379 3.478 -13.695 1.00 84.44 172 GLN A N 1
ATOM 1266 C CA . GLN A 1 172 ? 26.692 4.101 -13.875 1.00 84.44 172 GLN A CA 1
ATOM 1267 C C . GLN A 1 172 ? 27.453 3.412 -15.023 1.00 84.44 172 GLN A C 1
ATOM 1269 O O . GLN A 1 172 ? 27.642 2.195 -14.963 1.00 84.44 172 GLN A O 1
ATOM 1274 N N . PRO A 1 173 ? 27.893 4.145 -16.067 1.00 87.50 173 PRO A N 1
ATOM 1275 C CA . PRO A 1 173 ? 27.720 5.588 -16.266 1.00 87.50 173 PRO A CA 1
ATOM 1276 C C . PRO A 1 173 ? 26.262 5.971 -16.579 1.00 87.50 173 PRO A C 1
ATOM 1278 O O . PRO A 1 173 ? 25.560 5.240 -17.280 1.00 87.50 173 PRO A O 1
ATOM 1281 N N . ASN A 1 174 ? 25.835 7.127 -16.068 1.00 87.88 174 ASN A N 1
ATOM 1282 C CA . ASN A 1 174 ? 24.539 7.730 -16.374 1.00 87.88 174 ASN A CA 1
ATOM 1283 C C . ASN A 1 174 ? 24.687 8.724 -17.537 1.00 87.88 174 ASN A C 1
ATOM 1285 O O . ASN A 1 174 ? 25.468 9.672 -17.445 1.00 87.88 174 ASN A O 1
ATOM 1289 N N . ASP A 1 175 ? 23.967 8.495 -18.634 1.00 85.81 175 ASP A N 1
ATOM 1290 C CA . ASP A 1 175 ? 24.005 9.317 -19.851 1.00 85.81 175 ASP A CA 1
ATOM 1291 C C . ASP A 1 175 ? 22.943 10.432 -19.873 1.00 85.81 175 ASP A C 1
ATOM 1293 O O . ASP A 1 175 ? 22.917 11.236 -20.806 1.00 85.81 175 ASP A O 1
ATOM 1297 N N . GLY A 1 176 ? 22.076 10.497 -18.856 1.00 87.06 176 GLY A N 1
ATOM 1298 C CA . GLY A 1 176 ? 20.993 11.473 -18.755 1.00 87.06 176 GLY A CA 1
ATOM 1299 C C . GLY A 1 176 ? 19.862 11.272 -19.771 1.00 87.06 176 GLY A C 1
ATOM 1300 O O . GLY A 1 176 ? 18.971 12.118 -19.856 1.00 87.06 176 GLY A O 1
ATOM 1301 N N . ALA A 1 177 ? 19.858 10.173 -20.537 1.00 86.75 177 ALA A N 1
ATOM 1302 C CA . ALA A 1 177 ? 18.878 9.942 -21.602 1.00 86.75 177 ALA A CA 1
ATOM 1303 C C . ALA A 1 177 ? 17.445 9.724 -21.079 1.00 86.75 177 ALA A C 1
ATOM 1305 O O . ALA A 1 177 ? 16.486 9.868 -21.833 1.00 86.75 177 ALA A O 1
ATOM 1306 N N . HIS A 1 178 ? 17.300 9.402 -19.791 1.00 90.75 178 HIS A N 1
ATOM 1307 C CA . HIS A 1 178 ? 16.024 9.078 -19.146 1.00 90.75 178 HIS A CA 1
ATOM 1308 C C . HIS A 1 178 ? 15.599 10.113 -18.093 1.00 90.75 178 HIS A C 1
ATOM 1310 O O . HIS A 1 178 ? 14.817 9.808 -17.193 1.00 90.75 178 HIS A O 1
ATOM 1316 N N . VAL A 1 179 ? 16.096 11.347 -18.224 1.00 95.69 179 VAL A N 1
ATOM 1317 C CA . VAL A 1 179 ? 15.668 12.482 -17.401 1.00 95.69 179 VAL A CA 1
ATOM 1318 C C . VAL A 1 179 ? 14.392 13.092 -17.982 1.00 95.69 179 VAL A C 1
ATOM 1320 O O . VAL A 1 179 ? 14.388 13.628 -19.093 1.00 95.69 179 VAL A O 1
ATOM 1323 N N . LEU A 1 180 ? 13.309 13.055 -17.214 1.00 97.25 180 LEU A N 1
ATOM 1324 C CA . LEU A 1 180 ? 11.997 13.570 -17.593 1.00 97.25 180 LEU A CA 1
ATOM 1325 C C . LEU A 1 180 ? 11.679 14.876 -16.863 1.00 97.25 180 LEU A C 1
ATOM 1327 O O . LEU A 1 180 ? 12.012 15.062 -15.697 1.00 97.25 180 LEU A O 1
ATOM 1331 N N . SER A 1 181 ? 11.001 15.795 -17.549 1.00 97.81 181 SER A N 1
ATOM 1332 C CA . SER A 1 181 ? 10.328 16.908 -16.875 1.00 97.81 181 SER A CA 1
ATOM 1333 C C . SER A 1 181 ? 9.106 16.392 -16.096 1.00 97.81 181 SER A C 1
ATOM 1335 O O . SER A 1 181 ? 8.568 15.343 -16.463 1.00 97.81 181 SER A O 1
ATOM 1337 N N . PRO A 1 182 ? 8.607 17.128 -15.085 1.00 97.50 182 PRO A N 1
ATOM 1338 C CA . PRO A 1 182 ? 7.401 16.724 -14.361 1.00 97.50 182 PRO A CA 1
ATOM 1339 C C . PRO A 1 182 ? 6.184 16.445 -15.272 1.00 97.50 182 PRO A C 1
ATOM 1341 O O . PRO A 1 182 ? 5.564 15.394 -15.116 1.00 97.50 182 PRO A O 1
ATOM 1344 N N . PRO A 1 183 ? 5.881 17.264 -16.309 1.00 97.88 183 PRO A N 1
ATOM 1345 C CA . PRO A 1 183 ? 4.804 16.942 -17.249 1.00 97.88 183 PRO A CA 1
ATOM 1346 C C . PRO A 1 183 ? 5.030 15.635 -18.019 1.00 97.88 183 PRO A C 1
ATOM 1348 O O . PRO A 1 183 ? 4.099 14.850 -18.164 1.00 97.88 183 PRO A O 1
ATOM 1351 N N . ASN A 1 184 ? 6.259 15.371 -18.479 1.00 98.12 184 ASN A N 1
ATOM 1352 C CA . ASN A 1 184 ? 6.567 14.145 -19.222 1.00 98.12 184 ASN A CA 1
ATOM 1353 C C . ASN A 1 184 ? 6.476 12.900 -18.329 1.00 98.12 184 ASN A C 1
ATOM 1355 O O . ASN A 1 184 ? 6.047 11.848 -18.796 1.00 98.12 184 ASN A O 1
ATOM 1359 N N . LEU A 1 185 ? 6.851 13.016 -17.052 1.00 98.00 185 LEU A N 1
ATOM 1360 C CA . LEU A 1 185 ? 6.660 11.945 -16.076 1.00 98.00 185 LEU A CA 1
ATOM 1361 C C . LEU A 1 185 ? 5.163 11.693 -15.816 1.00 98.00 185 LEU A C 1
ATOM 1363 O O . LEU A 1 185 ? 4.728 10.545 -15.787 1.00 98.00 185 LEU A O 1
ATOM 1367 N N . GLY A 1 186 ? 4.356 12.756 -15.732 1.00 98.00 186 GLY A N 1
ATOM 1368 C CA . GLY A 1 186 ? 2.897 12.655 -15.661 1.00 98.00 186 GLY A CA 1
ATOM 1369 C C . GLY A 1 186 ? 2.272 11.936 -16.863 1.00 98.00 186 GLY A C 1
ATOM 1370 O O . GLY A 1 186 ? 1.387 11.100 -16.682 1.00 98.00 186 GLY A O 1
ATOM 1371 N N . GLU A 1 187 ? 2.740 12.213 -18.083 1.00 98.31 187 GLU A N 1
ATOM 1372 C CA . GLU A 1 187 ? 2.288 11.498 -19.286 1.00 98.31 187 GLU A CA 1
ATOM 1373 C C . GLU A 1 187 ? 2.704 10.022 -19.277 1.00 98.31 187 GLU A C 1
ATOM 1375 O O . GLU A 1 187 ? 1.880 9.167 -19.600 1.00 98.31 187 GLU A O 1
ATOM 1380 N N . LEU A 1 188 ? 3.914 9.697 -18.807 1.00 97.81 188 LEU A N 1
ATOM 1381 C CA . LEU A 1 188 ? 4.340 8.304 -18.631 1.00 97.81 188 LEU A CA 1
ATOM 1382 C C . LEU A 1 188 ? 3.391 7.533 -17.697 1.00 97.81 188 LEU A C 1
ATOM 1384 O O . LEU A 1 188 ? 3.003 6.404 -17.998 1.00 97.81 188 LEU A O 1
ATOM 1388 N N . TYR A 1 189 ? 2.959 8.141 -16.587 1.00 98.31 189 TYR A N 1
ATOM 1389 C CA . TYR A 1 189 ? 1.975 7.509 -15.702 1.00 98.31 189 TYR A CA 1
ATOM 1390 C C . TYR A 1 189 ? 0.631 7.283 -16.395 1.00 98.31 189 TYR A C 1
ATOM 1392 O O . TYR A 1 189 ? 0.035 6.220 -16.232 1.00 98.31 189 TYR A O 1
ATOM 1400 N N . LYS A 1 190 ? 0.153 8.241 -17.197 1.00 98.25 190 LYS A N 1
ATOM 1401 C CA . LYS A 1 190 ? -1.096 8.087 -17.964 1.00 98.25 190 LYS A CA 1
ATOM 1402 C C . LYS A 1 190 ? -0.999 6.962 -18.989 1.00 98.25 190 LYS A C 1
ATOM 1404 O O . LYS A 1 190 ? -1.964 6.216 -19.158 1.00 98.25 190 LYS A O 1
ATOM 1409 N N . GLU A 1 191 ? 0.149 6.813 -19.645 1.00 98.06 191 GLU A N 1
ATOM 1410 C CA . GLU A 1 191 ? 0.421 5.685 -20.540 1.00 98.06 191 GLU A CA 1
ATOM 1411 C C . GLU A 1 191 ? 0.357 4.357 -19.779 1.00 98.06 191 GLU A C 1
ATOM 1413 O O . GLU A 1 191 ? -0.358 3.444 -20.199 1.00 98.06 191 GLU A O 1
ATOM 1418 N N . PHE A 1 192 ? 0.993 4.265 -18.607 1.00 98.19 192 PHE A N 1
ATOM 1419 C CA . PHE A 1 192 ? 0.910 3.066 -17.772 1.00 98.19 192 PHE A CA 1
ATOM 1420 C C . PHE A 1 192 ? -0.522 2.760 -17.318 1.00 98.19 192 PHE A C 1
ATOM 1422 O O . PHE A 1 192 ? -0.957 1.617 -17.427 1.00 98.19 192 PHE A O 1
ATOM 1429 N N . ILE A 1 193 ? -1.286 3.757 -16.868 1.00 97.88 193 ILE A N 1
ATOM 1430 C CA . ILE A 1 193 ? -2.689 3.583 -16.445 1.00 97.88 193 ILE A CA 1
ATOM 1431 C C . ILE A 1 193 ? -3.569 3.100 -17.606 1.00 97.88 193 ILE A C 1
ATOM 1433 O O . ILE A 1 193 ? -4.521 2.348 -17.402 1.00 97.88 193 ILE A O 1
ATOM 1437 N N . LYS A 1 194 ? -3.265 3.518 -18.837 1.00 97.62 194 LYS A N 1
ATOM 1438 C CA . LYS A 1 194 ? -3.992 3.082 -20.033 1.00 97.62 194 LYS A CA 1
ATOM 1439 C C . LYS A 1 194 ? -3.669 1.637 -20.421 1.00 97.62 194 LYS A C 1
ATOM 1441 O O . LYS A 1 194 ? -4.545 0.938 -20.929 1.00 97.62 194 LYS A O 1
ATOM 1446 N N . GLU A 1 195 ? -2.423 1.210 -20.239 1.00 97.69 195 GLU A N 1
ATOM 1447 C CA . GLU A 1 195 ? -1.937 -0.106 -20.674 1.00 97.69 195 GLU A CA 1
ATOM 1448 C C . GLU A 1 195 ? -2.097 -1.203 -19.615 1.00 97.69 195 GLU A C 1
ATOM 1450 O O . GLU A 1 195 ? -2.278 -2.372 -19.960 1.00 97.69 195 GLU A O 1
ATOM 1455 N N . PHE A 1 196 ? -2.051 -0.840 -18.334 1.00 98.31 196 PHE A N 1
ATOM 1456 C CA . PHE A 1 196 ? -2.045 -1.762 -17.203 1.00 98.31 196 PHE A CA 1
ATOM 1457 C C . PHE A 1 196 ? -3.212 -1.457 -16.250 1.00 98.31 196 PHE A C 1
ATOM 1459 O O . PHE A 1 196 ? -3.642 -0.311 -16.149 1.00 98.31 196 PHE A O 1
ATOM 1466 N N . PRO A 1 197 ? -3.734 -2.447 -15.498 1.00 98.00 197 PRO A N 1
ATOM 1467 C CA . PRO A 1 197 ? -4.841 -2.271 -14.562 1.00 98.00 197 PRO A CA 1
ATOM 1468 C C . PRO A 1 197 ? -4.371 -1.594 -13.262 1.00 98.00 197 PRO A C 1
ATOM 1470 O O . PRO A 1 197 ? -4.569 -2.130 -12.169 1.00 98.00 197 PRO A O 1
ATOM 1473 N N . ILE A 1 198 ? -3.709 -0.443 -13.384 1.00 98.50 198 ILE A N 1
ATOM 1474 C CA . ILE A 1 198 ? -3.228 0.365 -12.267 1.00 98.50 198 ILE A CA 1
ATOM 1475 C C . ILE A 1 198 ? -4.415 1.099 -11.656 1.00 98.50 198 ILE A C 1
ATOM 1477 O O . ILE A 1 198 ? -5.176 1.765 -12.353 1.00 98.50 198 ILE A O 1
ATOM 1481 N N . VAL A 1 199 ? -4.567 0.972 -10.342 1.00 97.94 199 VAL A N 1
ATOM 1482 C CA . VAL A 1 199 ? -5.643 1.619 -9.575 1.00 97.94 199 VAL A CA 1
ATOM 1483 C C . VAL A 1 199 ? -5.123 2.539 -8.476 1.00 97.94 199 VAL A C 1
ATOM 1485 O O . VAL A 1 199 ? -5.923 3.257 -7.879 1.00 97.94 199 VAL A O 1
ATOM 1488 N N . SER A 1 200 ? -3.812 2.534 -8.214 1.00 98.06 200 SER A N 1
ATOM 1489 C CA . SER A 1 200 ? -3.165 3.372 -7.204 1.00 98.06 200 SER A CA 1
ATOM 1490 C C . SER A 1 200 ? -1.731 3.722 -7.592 1.00 98.06 200 SER A C 1
ATOM 1492 O O . SER A 1 200 ? -0.979 2.825 -7.970 1.00 98.06 200 SER A O 1
ATOM 1494 N N . ILE A 1 201 ? -1.345 4.990 -7.441 1.00 97.88 201 ILE A N 1
ATOM 1495 C CA . ILE A 1 201 ? 0.049 5.451 -7.522 1.00 97.88 201 ILE A CA 1
ATOM 1496 C C . ILE A 1 201 ? 0.369 6.290 -6.277 1.00 97.88 201 ILE A C 1
ATOM 1498 O O . ILE A 1 201 ? -0.335 7.251 -5.979 1.00 97.88 201 ILE A O 1
ATOM 1502 N N . GLU A 1 202 ? 1.410 5.904 -5.554 1.00 96.62 202 GLU A N 1
ATOM 1503 C CA . GLU A 1 202 ? 1.979 6.575 -4.383 1.00 96.62 202 GLU A CA 1
ATOM 1504 C C . GLU A 1 202 ? 3.227 7.366 -4.794 1.00 96.62 202 GLU A C 1
ATOM 1506 O O . GLU A 1 202 ? 3.991 6.919 -5.656 1.00 96.62 202 GLU A O 1
ATOM 1511 N N . ASP A 1 203 ? 3.353 8.576 -4.246 1.00 95.19 203 ASP A N 1
ATOM 1512 C CA . ASP A 1 203 ? 4.436 9.540 -4.486 1.00 95.19 203 ASP A CA 1
ATOM 1513 C C . ASP A 1 203 ? 4.898 9.678 -5.955 1.00 95.19 203 ASP A C 1
ATOM 1515 O O . ASP A 1 203 ? 6.091 9.560 -6.260 1.00 95.19 203 ASP A O 1
ATOM 1519 N N . PRO A 1 204 ? 3.973 9.966 -6.904 1.00 96.06 204 PRO A N 1
ATOM 1520 C CA . PRO A 1 204 ? 4.293 10.156 -8.321 1.00 96.06 204 PRO A CA 1
ATOM 1521 C C . PRO A 1 204 ? 5.264 11.315 -8.597 1.00 96.06 204 PRO A C 1
ATOM 1523 O O . PRO A 1 204 ? 5.897 11.329 -9.655 1.00 96.06 204 PRO A O 1
ATOM 1526 N N . PHE A 1 205 ? 5.359 12.286 -7.689 1.00 96.81 205 PHE A N 1
ATOM 1527 C CA . PHE A 1 205 ? 6.236 13.452 -7.779 1.00 96.81 205 PHE A CA 1
ATOM 1528 C C . PHE A 1 205 ? 6.863 13.742 -6.418 1.00 96.81 205 PHE A C 1
ATOM 1530 O O . PHE A 1 205 ? 6.426 13.203 -5.403 1.00 96.81 205 PHE A O 1
ATOM 1537 N N . ASP A 1 206 ? 7.872 14.608 -6.419 1.00 94.81 206 ASP A N 1
ATOM 1538 C CA . ASP A 1 206 ? 8.527 15.089 -5.208 1.00 94.81 206 ASP A CA 1
ATOM 1539 C C . ASP A 1 206 ? 7.527 15.684 -4.199 1.00 94.81 206 ASP A C 1
ATOM 1541 O O . ASP A 1 206 ? 6.480 16.235 -4.571 1.00 94.81 206 ASP A O 1
ATOM 1545 N N . GLN A 1 207 ? 7.877 15.581 -2.918 1.00 85.00 207 GLN A N 1
ATOM 1546 C CA . GLN A 1 207 ? 7.094 16.063 -1.778 1.00 85.00 207 GLN A CA 1
ATOM 1547 C C . GLN A 1 207 ? 6.754 17.565 -1.826 1.00 85.00 207 GLN A C 1
ATOM 1549 O O . GLN A 1 207 ? 5.795 17.987 -1.185 1.00 85.00 207 GLN A O 1
ATOM 1554 N N . ASP A 1 208 ? 7.489 18.385 -2.583 1.00 87.69 208 ASP A N 1
ATOM 1555 C CA . ASP A 1 208 ? 7.233 19.823 -2.701 1.00 87.69 208 ASP A CA 1
ATOM 1556 C C . ASP A 1 208 ? 6.627 20.224 -4.070 1.00 87.69 208 ASP A C 1
ATOM 1558 O O . ASP A 1 208 ? 6.239 21.382 -4.266 1.00 87.69 208 ASP A O 1
ATOM 1562 N N . ASP A 1 209 ? 6.450 19.291 -5.019 1.00 89.56 209 ASP A N 1
ATOM 1563 C CA . ASP A 1 209 ? 5.925 19.567 -6.372 1.00 89.56 209 ASP A CA 1
ATOM 1564 C C . ASP A 1 209 ? 4.383 19.528 -6.465 1.00 89.56 209 ASP A C 1
ATOM 1566 O O . ASP A 1 209 ? 3.773 18.844 -7.296 1.00 89.56 209 ASP A O 1
ATOM 1570 N N . TRP A 1 210 ? 3.714 20.312 -5.619 1.00 88.38 210 TRP A N 1
ATOM 1571 C CA . TRP A 1 210 ? 2.244 20.402 -5.544 1.00 88.38 210 TRP A CA 1
ATOM 1572 C C . TRP A 1 210 ? 1.557 20.696 -6.885 1.00 88.38 210 TRP A C 1
ATOM 1574 O O . TRP A 1 210 ? 0.396 20.326 -7.099 1.00 88.38 210 TRP A O 1
ATOM 1584 N N . SER A 1 211 ? 2.265 21.376 -7.790 1.00 93.38 211 SER A N 1
ATOM 1585 C CA . SER A 1 211 ? 1.767 21.720 -9.120 1.00 93.38 211 SER A CA 1
ATOM 1586 C C . SER A 1 211 ? 1.565 20.476 -9.988 1.00 93.38 211 SER A C 1
ATOM 1588 O O . SER A 1 211 ? 0.491 20.299 -10.576 1.00 93.38 211 SER A O 1
ATOM 1590 N N . SER A 1 212 ? 2.545 19.570 -10.000 1.00 94.94 212 SER A N 1
ATOM 1591 C CA . SER A 1 212 ? 2.482 18.315 -10.747 1.00 94.94 212 SER A CA 1
ATOM 1592 C C . SER A 1 212 ? 1.498 17.337 -10.113 1.00 94.94 212 SER A C 1
ATOM 1594 O O . SER A 1 212 ? 0.710 16.726 -10.839 1.00 94.94 212 SER A O 1
ATOM 1596 N N . TRP A 1 213 ? 1.448 17.270 -8.776 1.00 91.81 213 TRP A N 1
ATOM 1597 C CA . TRP A 1 213 ? 0.428 16.512 -8.039 1.00 91.81 213 TRP A CA 1
ATOM 1598 C C . TRP A 1 213 ? -0.994 16.917 -8.448 1.00 91.81 213 TRP A C 1
ATOM 1600 O O . TRP A 1 213 ? -1.783 16.071 -8.870 1.00 91.81 213 TRP A O 1
ATOM 1610 N N . SER A 1 214 ? -1.302 18.217 -8.399 1.00 88.75 214 SER A N 1
ATOM 1611 C CA . SER A 1 214 ? -2.627 18.750 -8.754 1.00 88.75 214 SER A CA 1
ATOM 1612 C C . SER A 1 214 ? -2.977 18.489 -10.223 1.00 88.75 214 SER A C 1
ATOM 1614 O O . SER A 1 214 ? -4.104 18.108 -10.549 1.00 88.75 214 SER A O 1
ATOM 1616 N N . SER A 1 215 ? -1.999 18.665 -11.117 1.00 94.00 215 SER A N 1
ATOM 1617 C CA . SER A 1 215 ? -2.156 18.409 -12.551 1.00 94.00 215 SER A CA 1
ATOM 1618 C C . SER A 1 215 ? -2.492 16.941 -12.823 1.00 94.00 215 SER A C 1
ATOM 1620 O O . SER A 1 215 ? -3.503 16.651 -13.470 1.00 94.00 215 SER A O 1
ATOM 1622 N N . LEU A 1 216 ? -1.710 16.005 -12.271 1.00 93.88 216 LEU A N 1
ATOM 1623 C CA . LEU A 1 216 ? -1.952 14.575 -12.449 1.00 93.88 216 LEU A CA 1
ATOM 1624 C C . LEU A 1 216 ? -3.299 14.174 -11.857 1.00 93.88 216 LEU A C 1
ATOM 1626 O O . LEU A 1 216 ? -4.095 13.571 -12.573 1.00 93.88 216 LEU A O 1
ATOM 1630 N N . GLN A 1 217 ? -3.596 14.588 -10.622 1.00 90.88 217 GLN A N 1
ATOM 1631 C CA . GLN A 1 217 ? -4.872 14.315 -9.962 1.00 90.88 217 GLN A CA 1
ATOM 1632 C C . GLN A 1 217 ? -6.063 14.720 -10.834 1.00 90.88 217 GLN A C 1
ATOM 1634 O O . GLN A 1 217 ? -6.979 13.931 -11.025 1.00 90.88 217 GLN A O 1
ATOM 1639 N N . SER A 1 218 ? -6.036 15.917 -11.426 1.00 91.31 218 SER A N 1
ATOM 1640 C CA . SER A 1 218 ? -7.132 16.403 -12.276 1.00 91.31 218 SER A CA 1
ATOM 1641 C C . SER A 1 218 ? -7.316 15.629 -13.591 1.00 91.31 218 SER A C 1
ATOM 1643 O O . SER A 1 218 ? -8.307 15.834 -14.292 1.00 91.31 218 SER A O 1
ATOM 1645 N N . SER A 1 219 ? -6.366 14.761 -13.946 1.00 94.12 219 SER A N 1
ATOM 1646 C CA . SER A 1 219 ? -6.275 14.124 -15.262 1.00 94.12 219 SER A CA 1
ATOM 1647 C C . SER A 1 219 ? -6.370 12.597 -15.248 1.00 94.12 219 SER A C 1
ATOM 1649 O O . SER A 1 219 ? -6.380 11.993 -16.322 1.00 94.12 219 SER A O 1
ATOM 1651 N N . VAL A 1 220 ? -6.465 11.967 -14.074 1.00 92.62 220 VAL A N 1
ATOM 1652 C CA . VAL A 1 220 ? -6.578 10.507 -13.930 1.00 92.62 220 VAL A CA 1
ATOM 1653 C C . VAL A 1 220 ? -7.743 10.134 -13.017 1.00 92.62 220 VAL A C 1
ATOM 1655 O O . VAL A 1 220 ? -8.117 10.895 -12.131 1.00 92.62 220 VAL A O 1
ATOM 1658 N N . ASP A 1 221 ? -8.313 8.946 -13.217 1.00 92.50 221 ASP A N 1
ATOM 1659 C CA . ASP A 1 221 ? -9.351 8.388 -12.337 1.00 92.50 221 ASP A CA 1
ATOM 1660 C C . ASP A 1 221 ? -8.855 7.137 -11.603 1.00 92.50 221 ASP A C 1
ATOM 1662 O O . ASP A 1 221 ? -9.443 6.058 -11.643 1.00 92.50 221 ASP A O 1
ATOM 1666 N N . ILE A 1 222 ? -7.713 7.293 -10.941 1.00 94.25 222 ILE A N 1
ATOM 1667 C CA . ILE A 1 222 ? -7.134 6.296 -10.041 1.00 94.25 222 ILE A CA 1
ATOM 1668 C C . ILE A 1 222 ? -6.913 6.923 -8.663 1.00 94.25 222 ILE A C 1
ATOM 1670 O O . ILE A 1 222 ? -7.122 8.122 -8.466 1.00 94.25 222 ILE A O 1
ATOM 1674 N N . GLN A 1 223 ? -6.516 6.113 -7.690 1.00 94.69 223 GLN A N 1
ATOM 1675 C CA . GLN A 1 223 ? -6.055 6.610 -6.401 1.00 94.69 223 GLN A CA 1
ATOM 1676 C C . GLN A 1 223 ? -4.656 7.228 -6.539 1.00 94.69 223 GLN A C 1
ATOM 1678 O O . GLN A 1 223 ? -3.766 6.602 -7.112 1.00 94.69 223 GLN A O 1
ATOM 1683 N N . LEU A 1 224 ? -4.459 8.423 -5.977 1.00 94.50 224 LEU A N 1
ATOM 1684 C CA . LEU A 1 224 ? -3.130 8.984 -5.727 1.00 94.50 224 LEU A CA 1
ATOM 1685 C C . LEU A 1 224 ? -2.878 9.019 -4.220 1.00 94.50 224 LEU A C 1
ATOM 1687 O O . LEU A 1 224 ? -3.731 9.506 -3.475 1.00 94.50 224 LEU A O 1
ATOM 1691 N N . VAL A 1 225 ? -1.742 8.488 -3.777 1.00 92.06 225 VAL A N 1
ATOM 1692 C CA . VAL A 1 225 ? -1.380 8.380 -2.357 1.00 92.06 225 VAL A CA 1
ATOM 1693 C C . VAL A 1 225 ? -0.212 9.309 -2.068 1.00 92.06 225 VAL A C 1
ATOM 1695 O O . VAL A 1 225 ? 0.805 9.214 -2.743 1.00 92.06 225 VAL A O 1
ATOM 1698 N N . GLY A 1 226 ? -0.379 10.206 -1.095 1.00 86.88 226 GLY A N 1
ATOM 1699 C CA . GLY A 1 226 ? 0.725 10.994 -0.550 1.00 86.88 226 GLY A CA 1
ATOM 1700 C C . GLY A 1 226 ? 1.323 10.317 0.678 1.00 86.88 226 GLY A C 1
ATOM 1701 O O . GLY A 1 226 ? 0.600 10.113 1.661 1.00 86.88 226 GLY A O 1
ATOM 1702 N N . ASP A 1 227 ? 2.619 10.026 0.622 1.00 82.31 227 ASP A N 1
ATOM 1703 C CA . ASP A 1 227 ? 3.426 9.543 1.744 1.00 82.31 227 ASP A CA 1
ATOM 1704 C C . ASP A 1 227 ? 4.459 10.604 2.148 1.00 82.31 227 ASP A C 1
ATOM 1706 O O . ASP A 1 227 ? 4.213 11.356 3.104 1.00 82.31 227 ASP A O 1
ATOM 1710 N N . ASP A 1 228 ? 5.538 10.772 1.379 1.00 72.81 228 ASP A N 1
ATOM 1711 C CA . ASP A 1 228 ? 6.548 11.811 1.617 1.00 72.81 228 ASP A CA 1
ATOM 1712 C C . ASP A 1 228 ? 5.958 13.221 1.450 1.00 72.81 228 ASP A C 1
ATOM 1714 O O . ASP A 1 228 ? 6.367 14.152 2.137 1.00 72.81 228 ASP A O 1
ATOM 1718 N N . LEU A 1 229 ? 4.931 13.390 0.609 1.00 50.75 229 LEU A N 1
ATOM 1719 C CA . LEU A 1 229 ? 4.190 14.654 0.473 1.00 50.75 229 LEU A CA 1
ATOM 1720 C C . LEU A 1 229 ? 3.541 15.110 1.793 1.00 50.75 229 LEU A C 1
ATOM 1722 O O . LEU A 1 229 ? 3.418 16.306 2.062 1.00 50.75 229 LEU A O 1
ATOM 1726 N N . LEU A 1 230 ? 3.045 14.163 2.594 1.00 61.06 230 LEU A N 1
ATOM 1727 C CA . LEU A 1 230 ? 2.179 14.451 3.744 1.00 61.06 230 LEU A CA 1
ATOM 1728 C C . LEU A 1 230 ? 2.873 14.224 5.091 1.00 61.06 230 LEU A C 1
ATOM 1730 O O . LEU A 1 230 ? 2.370 14.706 6.109 1.00 61.06 230 LEU A O 1
ATOM 1734 N N . VAL A 1 231 ? 4.009 13.515 5.101 1.00 60.44 231 VAL A N 1
ATOM 1735 C CA . VAL A 1 231 ? 4.919 13.279 6.238 1.00 60.44 231 VAL A CA 1
ATOM 1736 C C . VAL A 1 231 ? 4.192 13.048 7.566 1.00 60.44 231 VAL A C 1
ATOM 1738 O O . VAL A 1 231 ? 4.546 13.573 8.623 1.00 60.44 231 VAL A O 1
ATOM 1741 N N . ASN A 1 232 ? 3.142 12.236 7.554 1.00 53.22 232 ASN A N 1
ATOM 1742 C CA . ASN A 1 232 ? 2.273 12.056 8.716 1.00 53.22 232 ASN A CA 1
ATOM 1743 C C . ASN A 1 232 ? 2.780 10.965 9.683 1.00 53.22 232 ASN A C 1
ATOM 1745 O O . ASN A 1 232 ? 1.997 10.319 10.388 1.00 53.22 232 ASN A O 1
ATOM 1749 N N . GLN A 1 233 ? 4.104 10.781 9.762 1.00 61.97 233 GLN A N 1
ATOM 1750 C CA . GLN A 1 233 ? 4.780 9.959 10.770 1.00 61.97 233 GLN A CA 1
ATOM 1751 C C . GLN A 1 233 ? 4.687 10.649 12.134 1.00 61.97 233 GLN A C 1
ATOM 1753 O O . GLN A 1 233 ? 5.635 11.215 12.676 1.00 61.97 233 GLN A O 1
ATOM 1758 N N . ILE A 1 234 ? 3.482 10.625 12.686 1.00 68.44 234 ILE A N 1
ATOM 1759 C CA . ILE A 1 234 ? 3.036 11.625 13.644 1.00 68.44 234 ILE A CA 1
ATOM 1760 C C . ILE A 1 234 ? 3.332 11.233 15.097 1.00 68.44 234 ILE A C 1
ATOM 1762 O O . ILE A 1 234 ? 3.084 12.006 16.006 1.00 68.44 234 ILE A O 1
ATOM 1766 N N . GLY A 1 235 ? 3.955 10.077 15.346 1.00 74.12 235 GLY A N 1
ATOM 1767 C CA . GLY A 1 235 ? 4.583 9.716 16.626 1.00 74.12 235 GLY A CA 1
ATOM 1768 C C . GLY A 1 235 ? 3.645 9.310 17.773 1.00 74.12 235 GLY A C 1
ATOM 1769 O O . GLY A 1 235 ? 4.131 8.765 18.761 1.00 74.12 235 GLY A O 1
ATOM 1770 N N . THR A 1 236 ? 2.325 9.499 17.669 1.00 88.12 236 THR A N 1
ATOM 1771 C CA . THR A 1 236 ? 1.335 8.921 18.603 1.00 88.12 236 THR A CA 1
ATOM 1772 C C . THR A 1 236 ? 0.155 8.291 17.872 1.00 88.12 236 THR A C 1
ATOM 1774 O O . THR A 1 236 ? -0.194 8.699 16.763 1.00 88.12 236 THR A O 1
ATOM 1777 N N . ILE A 1 237 ? -0.511 7.323 18.513 1.00 91.88 237 ILE A N 1
ATOM 1778 C CA . ILE A 1 237 ? -1.724 6.711 17.957 1.00 91.88 237 ILE A CA 1
ATOM 1779 C C . ILE A 1 237 ? -2.894 7.698 17.877 1.00 91.88 237 ILE A C 1
ATOM 1781 O O . ILE A 1 237 ? -3.685 7.630 16.945 1.00 91.88 237 ILE A O 1
ATOM 1785 N N . THR A 1 238 ? -2.990 8.646 18.813 1.00 91.56 238 THR A N 1
ATOM 1786 C CA . THR A 1 238 ? -4.063 9.648 18.831 1.00 91.56 238 THR A CA 1
ATOM 1787 C C . THR A 1 238 ? -3.969 10.585 17.635 1.00 91.56 238 THR A C 1
ATOM 1789 O O . THR A 1 238 ? -4.947 10.742 16.911 1.00 91.56 238 THR A O 1
ATOM 1792 N N . GLU A 1 239 ? -2.791 11.167 17.390 1.00 88.75 239 GLU A N 1
ATOM 1793 C CA . GLU A 1 239 ? -2.576 12.034 16.226 1.00 88.75 239 GLU A CA 1
ATOM 1794 C C . GLU A 1 239 ? -2.776 11.260 14.915 1.00 88.75 239 GLU A C 1
ATOM 1796 O O . GLU A 1 239 ? -3.311 11.786 13.945 1.00 88.75 239 GLU A O 1
ATOM 1801 N N . SER A 1 240 ? -2.407 9.980 14.908 1.00 88.69 240 SER A N 1
ATOM 1802 C CA . SER A 1 240 ? -2.581 9.119 13.745 1.00 88.69 240 SER A CA 1
ATOM 1803 C C . SER A 1 240 ? -4.050 8.820 13.427 1.00 88.69 240 SER A C 1
ATOM 1805 O O . SER A 1 240 ? -4.471 8.897 12.275 1.00 88.69 240 SER A O 1
ATOM 1807 N N . ILE A 1 241 ? -4.853 8.505 14.450 1.00 90.94 241 ILE A N 1
ATOM 1808 C CA . ILE A 1 241 ? -6.305 8.347 14.306 1.00 90.94 241 ILE A CA 1
ATOM 1809 C C . ILE A 1 241 ? -6.913 9.662 13.811 1.00 90.94 241 ILE A C 1
ATOM 1811 O O . ILE A 1 241 ? -7.712 9.636 12.880 1.00 90.94 241 ILE A O 1
ATOM 1815 N N . GLN A 1 242 ? -6.501 10.803 14.371 1.00 89.56 242 GLN A N 1
ATOM 1816 C CA . GLN A 1 242 ? -6.997 12.110 13.939 1.00 89.56 242 GLN A CA 1
ATOM 1817 C C . GLN A 1 242 ? -6.697 12.375 12.457 1.00 89.56 242 GLN A C 1
ATOM 1819 O O . GLN A 1 242 ? -7.610 12.732 11.721 1.00 89.56 242 GLN A O 1
ATOM 1824 N N . ALA A 1 243 ? -5.473 12.108 11.992 1.00 85.44 243 ALA A N 1
ATOM 1825 C CA . ALA A 1 243 ? -5.112 12.260 10.581 1.00 85.44 243 ALA A CA 1
ATOM 1826 C C . ALA A 1 243 ? -5.986 11.391 9.654 1.00 85.44 243 ALA A C 1
ATOM 1828 O O . ALA A 1 243 ? -6.441 11.858 8.610 1.00 85.44 243 ALA A O 1
ATOM 1829 N N . ALA A 1 244 ? -6.281 10.145 10.049 1.00 87.12 244 ALA A N 1
ATOM 1830 C CA . ALA A 1 244 ? -7.198 9.285 9.298 1.00 87.12 244 ALA A CA 1
ATOM 1831 C C . ALA A 1 244 ? -8.633 9.830 9.267 1.00 87.12 244 ALA A C 1
ATOM 1833 O O . ALA A 1 244 ? -9.308 9.725 8.240 1.00 87.12 244 ALA A O 1
ATOM 1834 N N . LEU A 1 245 ? -9.118 10.387 10.379 1.00 88.19 245 LEU A N 1
ATOM 1835 C CA . LEU A 1 245 ? -10.456 10.975 10.457 1.00 88.19 245 LEU A CA 1
ATOM 1836 C C . LEU A 1 245 ? -10.561 12.250 9.617 1.00 88.19 245 LEU A C 1
ATOM 1838 O O . LEU A 1 245 ? -11.546 12.414 8.900 1.00 88.19 245 LEU A O 1
ATOM 1842 N N . ASP A 1 246 ? -9.536 13.096 9.648 1.00 85.81 246 ASP A N 1
ATOM 1843 C CA . ASP A 1 246 ? -9.440 14.317 8.850 1.00 85.81 246 ASP A CA 1
ATOM 1844 C C . ASP A 1 246 ? -9.422 13.996 7.347 1.00 85.81 246 ASP A C 1
ATOM 1846 O O . ASP A 1 246 ? -10.201 14.570 6.581 1.00 85.81 246 ASP A O 1
ATOM 1850 N N . ALA A 1 247 ? -8.626 13.003 6.930 1.00 85.06 247 ALA A N 1
ATOM 1851 C CA . ALA A 1 247 ? -8.622 12.488 5.559 1.00 85.06 247 ALA A CA 1
ATOM 1852 C C . ALA A 1 247 ? -10.023 12.022 5.130 1.00 85.06 247 ALA A C 1
ATOM 1854 O O . ALA A 1 247 ? -10.576 12.493 4.133 1.00 85.06 247 ALA A O 1
ATOM 1855 N N . LYS A 1 248 ? -10.648 11.150 5.931 1.00 85.88 248 LYS A N 1
ATOM 1856 C CA . LYS A 1 248 ? -11.996 10.631 5.654 1.00 85.88 248 LYS A CA 1
ATOM 1857 C C . LYS A 1 248 ? -13.042 11.748 5.599 1.00 85.88 248 LYS A C 1
ATOM 1859 O O . LYS A 1 248 ? -13.924 11.706 4.742 1.00 85.88 248 LYS A O 1
ATOM 1864 N N . ALA A 1 249 ? -12.945 12.759 6.463 1.00 86.88 249 ALA A N 1
ATOM 1865 C CA . ALA A 1 249 ? -13.833 13.921 6.457 1.00 86.88 249 ALA A CA 1
ATOM 1866 C C . ALA A 1 249 ? -13.676 14.773 5.183 1.00 86.88 249 ALA A C 1
ATOM 1868 O O . ALA A 1 249 ? -14.666 15.313 4.686 1.00 86.88 249 ALA A O 1
ATOM 1869 N N . ALA A 1 250 ? -12.469 14.838 4.615 1.00 83.38 250 ALA A N 1
ATOM 1870 C CA . ALA A 1 250 ? -12.189 15.472 3.324 1.00 83.38 250 ALA A CA 1
ATOM 1871 C C . ALA A 1 250 ? -12.601 14.616 2.101 1.00 83.38 250 ALA A C 1
ATOM 1873 O O . ALA A 1 250 ? -12.436 15.047 0.955 1.00 83.38 250 ALA A O 1
ATOM 1874 N N . GLY A 1 251 ? -13.156 13.419 2.326 1.00 82.00 251 GLY A N 1
ATOM 1875 C CA . GLY A 1 251 ? -13.535 12.463 1.282 1.00 82.00 251 GLY A CA 1
ATOM 1876 C C . GLY A 1 251 ? -12.374 11.608 0.772 1.00 82.00 251 GLY A C 1
ATOM 1877 O O . GLY A 1 251 ? -12.540 10.885 -0.212 1.00 82.00 251 GLY A O 1
ATOM 1878 N N . TRP A 1 252 ? -11.215 11.685 1.424 1.00 85.31 252 TRP A N 1
ATOM 1879 C CA . TRP A 1 252 ? -10.028 10.921 1.067 1.00 85.31 252 TRP A CA 1
ATOM 1880 C C . TRP A 1 252 ? -10.140 9.528 1.681 1.00 85.31 252 TRP A C 1
ATOM 1882 O O . TRP A 1 252 ? -10.705 9.338 2.763 1.00 85.31 252 TRP A O 1
ATOM 1892 N N . GLY A 1 253 ? -9.609 8.527 0.993 1.00 87.31 253 GLY A N 1
ATOM 1893 C CA . GLY A 1 253 ? -9.401 7.233 1.634 1.00 87.31 253 GLY A CA 1
ATOM 1894 C C . GLY A 1 253 ? -8.144 7.254 2.515 1.00 87.31 253 GLY A C 1
ATOM 1895 O O . GLY A 1 253 ? -7.418 8.249 2.589 1.00 87.31 253 GLY A O 1
ATOM 1896 N N . VAL A 1 254 ? -7.875 6.124 3.164 1.00 90.44 254 VAL A N 1
ATOM 1897 C CA . VAL A 1 254 ? -6.707 5.943 4.029 1.00 90.44 254 VAL A CA 1
ATOM 1898 C C . VAL A 1 254 ? -6.062 4.599 3.718 1.00 90.44 254 VAL A C 1
ATOM 1900 O O . VAL A 1 254 ? -6.751 3.581 3.764 1.00 90.44 254 VAL A O 1
ATOM 1903 N N . MET A 1 255 ? -4.756 4.577 3.451 1.00 95.00 255 MET A N 1
ATOM 1904 C CA . MET A 1 255 ? -3.972 3.338 3.413 1.00 95.00 255 MET A CA 1
ATOM 1905 C C . MET A 1 255 ? -3.145 3.244 4.679 1.00 95.00 255 MET A C 1
ATOM 1907 O O . MET A 1 255 ? -2.318 4.103 4.944 1.00 95.00 255 MET A O 1
ATOM 1911 N N . VAL A 1 256 ? -3.396 2.217 5.487 1.00 95.25 256 VAL A N 1
ATOM 1912 C CA . VAL A 1 256 ? -2.511 1.927 6.619 1.00 95.25 256 VAL A CA 1
ATOM 1913 C C . VAL A 1 256 ? -1.270 1.229 6.087 1.00 95.25 256 VAL A C 1
ATOM 1915 O O . VAL A 1 256 ? -1.395 0.364 5.217 1.00 95.25 256 VAL A O 1
ATOM 1918 N N . SER A 1 257 ? -0.095 1.576 6.604 1.00 94.06 257 SER A N 1
ATOM 1919 C CA . SER A 1 257 ? 1.153 1.102 6.023 1.00 94.06 257 SER A CA 1
ATOM 1920 C C . SER A 1 257 ? 2.182 0.612 7.032 1.00 94.06 257 SER A C 1
ATOM 1922 O O . SER A 1 257 ? 2.170 0.923 8.226 1.00 94.06 257 SER A O 1
ATOM 1924 N N . HIS A 1 258 ? 3.079 -0.224 6.532 1.00 91.31 258 HIS A N 1
ATOM 1925 C CA . HIS A 1 258 ? 4.257 -0.707 7.237 1.00 91.31 258 HIS A CA 1
ATOM 1926 C C . HIS A 1 258 ? 5.461 0.215 7.036 1.00 91.31 258 HIS A C 1
ATOM 1928 O O . HIS A 1 258 ? 5.371 1.266 6.414 1.00 91.31 258 HIS A O 1
ATOM 1934 N N . ARG A 1 259 ? 6.630 -0.200 7.523 1.00 87.62 259 ARG A N 1
ATOM 1935 C CA . ARG A 1 259 ? 7.923 0.363 7.111 1.00 87.62 259 ARG A CA 1
ATOM 1936 C C . ARG A 1 259 ? 8.790 -0.689 6.459 1.00 87.62 259 ARG A C 1
ATOM 1938 O O . ARG A 1 259 ? 8.712 -1.858 6.831 1.00 87.62 259 ARG A O 1
ATOM 1945 N N . SER A 1 260 ? 9.726 -0.251 5.621 1.00 84.50 260 SER A N 1
ATOM 1946 C CA . SER A 1 260 ? 10.800 -1.111 5.120 1.00 84.50 260 SER A CA 1
ATOM 1947 C C . SER A 1 260 ? 11.545 -1.808 6.269 1.00 84.50 260 SER A C 1
ATOM 1949 O O . SER A 1 260 ? 11.744 -3.020 6.226 1.00 84.50 260 SER A O 1
ATOM 1951 N N . GLY A 1 261 ? 11.830 -1.098 7.367 1.00 85.62 261 GLY A N 1
ATOM 1952 C CA . GLY A 1 261 ? 12.288 -1.681 8.634 1.00 85.62 261 GLY A CA 1
ATOM 1953 C C . GLY A 1 261 ? 11.140 -1.997 9.599 1.00 85.62 261 GLY A C 1
ATOM 1954 O O . GLY A 1 261 ? 10.807 -1.159 10.437 1.00 85.62 261 GLY A O 1
ATOM 1955 N N . GLU A 1 262 ? 10.564 -3.196 9.502 1.00 89.94 262 GLU A N 1
ATOM 1956 C CA . GLU A 1 262 ? 9.489 -3.682 10.385 1.00 89.94 262 GLU A CA 1
ATOM 1957 C C . GLU A 1 262 ? 9.967 -4.693 11.440 1.00 89.94 262 GLU A C 1
ATOM 1959 O O . GLU A 1 262 ? 11.092 -5.190 11.423 1.00 89.94 262 GLU A O 1
ATOM 1964 N N . THR A 1 263 ? 9.055 -5.003 12.355 1.00 94.62 263 THR A N 1
ATOM 1965 C CA . THR A 1 263 ? 9.152 -5.953 13.462 1.00 94.62 263 THR A CA 1
ATOM 1966 C C . THR A 1 263 ? 8.046 -7.010 13.374 1.00 94.62 263 THR A C 1
ATOM 1968 O O . THR A 1 263 ? 7.181 -6.986 12.499 1.00 94.62 263 THR A O 1
ATOM 1971 N N . GLU A 1 264 ? 8.016 -7.944 14.312 1.00 96.31 264 GLU A N 1
ATOM 1972 C CA . GLU A 1 264 ? 6.924 -8.898 14.485 1.00 96.31 264 GLU A CA 1
ATOM 1973 C C . GLU A 1 264 ? 5.618 -8.277 15.020 1.00 96.31 264 GLU A C 1
ATOM 1975 O O . GLU A 1 264 ? 4.582 -8.948 14.999 1.00 96.31 264 GLU A O 1
ATOM 1980 N N . ASP A 1 265 ? 5.636 -7.022 15.493 1.00 96.88 265 ASP A N 1
ATOM 1981 C CA . ASP A 1 265 ? 4.438 -6.350 16.006 1.00 96.88 265 ASP A CA 1
ATOM 1982 C C . ASP A 1 265 ? 3.382 -6.231 14.897 1.00 96.88 265 ASP A C 1
ATOM 1984 O O . ASP A 1 265 ? 3.671 -5.839 13.774 1.00 96.88 265 ASP A O 1
ATOM 1988 N N . ASN A 1 266 ? 2.139 -6.595 15.191 1.00 97.69 266 ASN A N 1
ATOM 1989 C CA . ASN A 1 266 ? 1.034 -6.630 14.236 1.00 97.69 266 ASN A CA 1
ATOM 1990 C C . ASN A 1 266 ? 0.004 -5.504 14.426 1.00 97.69 266 ASN A C 1
ATOM 1992 O O . ASN A 1 266 ? -1.104 -5.607 13.908 1.00 97.69 266 ASN A O 1
ATOM 1996 N N . PHE A 1 267 ? 0.346 -4.425 15.133 1.00 98.19 267 PHE A N 1
ATOM 1997 C CA . PHE A 1 267 ? -0.571 -3.338 15.490 1.00 98.19 267 PHE A CA 1
ATOM 1998 C C . PHE A 1 267 ? -1.290 -2.740 14.276 1.00 98.19 267 PHE A C 1
ATOM 2000 O O . PHE A 1 267 ? -2.487 -2.466 14.346 1.00 98.19 267 PHE A O 1
ATOM 2007 N N . ILE A 1 268 ? -0.590 -2.567 13.146 1.00 97.62 268 ILE A N 1
ATOM 2008 C CA . ILE A 1 268 ? -1.191 -1.981 11.941 1.00 97.62 268 ILE A CA 1
ATOM 2009 C C . ILE A 1 268 ? -2.305 -2.840 11.320 1.00 97.62 268 ILE A C 1
ATOM 2011 O O . ILE A 1 268 ? -3.183 -2.299 10.650 1.00 97.62 268 ILE A O 1
ATOM 2015 N N . ALA A 1 269 ? -2.333 -4.151 11.590 1.00 98.62 269 ALA A N 1
ATOM 2016 C CA . ALA A 1 269 ? -3.448 -5.007 11.190 1.00 98.62 269 ALA A CA 1
ATOM 2017 C C . ALA A 1 269 ? -4.731 -4.586 11.919 1.00 98.62 269 ALA A C 1
ATOM 2019 O O . ALA A 1 269 ? -5.711 -4.204 11.278 1.00 98.62 269 ALA A O 1
ATOM 2020 N N . ASP A 1 270 ? -4.696 -4.562 13.254 1.00 98.69 270 ASP A N 1
ATOM 2021 C CA . ASP A 1 270 ? -5.815 -4.123 14.091 1.00 98.69 270 ASP A CA 1
ATOM 2022 C C . ASP A 1 270 ? -6.230 -2.674 13.803 1.00 98.69 270 ASP A C 1
ATOM 2024 O O . ASP A 1 270 ? -7.415 -2.346 13.777 1.00 98.69 270 ASP A O 1
ATOM 2028 N N . LEU A 1 271 ? -5.255 -1.809 13.540 1.00 98.06 271 LEU A N 1
ATOM 2029 C CA . LEU A 1 271 ? -5.458 -0.408 13.192 1.00 98.06 271 LEU A CA 1
ATOM 2030 C C . LEU A 1 271 ? -6.192 -0.220 11.864 1.00 98.06 271 LEU A C 1
ATOM 2032 O O . LEU A 1 271 ? -7.126 0.576 11.803 1.00 98.06 271 LEU A O 1
ATOM 2036 N N . SER A 1 272 ? -5.815 -0.964 10.820 1.00 97.88 272 SER A N 1
ATOM 2037 C CA . SER A 1 272 ? -6.482 -0.901 9.511 1.00 97.88 272 SER A CA 1
ATOM 2038 C C . SER A 1 272 ? -7.959 -1.293 9.593 1.00 97.88 272 SER A C 1
ATOM 2040 O O . SER A 1 272 ? -8.813 -0.631 8.996 1.00 97.88 272 SER A O 1
ATOM 2042 N N . VAL A 1 273 ? -8.279 -2.304 10.408 1.00 98.50 273 VAL A N 1
ATOM 2043 C CA . VAL A 1 273 ? -9.657 -2.740 10.654 1.00 98.50 273 VAL A CA 1
ATOM 2044 C C . VAL A 1 273 ? -10.391 -1.731 11.534 1.00 98.50 273 VAL A C 1
ATOM 2046 O O . VAL A 1 273 ? -11.481 -1.296 11.171 1.00 98.50 273 VAL A O 1
ATOM 2049 N N . GLY A 1 274 ? -9.792 -1.309 12.651 1.00 97.69 274 GLY A N 1
ATOM 2050 C CA . GLY A 1 274 ? -10.396 -0.376 13.607 1.00 97.69 274 GLY A CA 1
ATOM 2051 C C . GLY A 1 274 ? -10.681 1.011 13.023 1.00 97.69 274 GLY A C 1
ATOM 2052 O O . GLY A 1 274 ? -11.687 1.623 13.369 1.00 97.69 274 GLY A O 1
ATOM 2053 N N . LEU A 1 275 ? -9.844 1.482 12.093 1.00 96.25 275 LEU A N 1
ATOM 2054 C CA . LEU A 1 275 ? -10.078 2.705 11.312 1.00 96.25 275 LEU A CA 1
ATOM 2055 C C . LEU A 1 275 ? -10.978 2.486 10.094 1.00 96.25 275 LEU A C 1
ATOM 2057 O O . LEU A 1 275 ? -11.332 3.449 9.405 1.00 96.25 275 LEU A O 1
ATOM 2061 N N . ALA A 1 276 ? -11.286 1.227 9.786 1.00 96.56 276 ALA A N 1
ATOM 2062 C CA . ALA A 1 276 ? -11.919 0.802 8.554 1.00 96.56 276 ALA A CA 1
ATOM 2063 C C . ALA A 1 276 ? -11.306 1.518 7.337 1.00 96.56 276 ALA A C 1
ATOM 2065 O O . ALA A 1 276 ? -11.974 2.243 6.587 1.00 96.56 276 ALA A O 1
ATOM 2066 N N . SER A 1 277 ? -9.982 1.398 7.208 1.00 94.56 277 SER A N 1
ATOM 2067 C CA . SER A 1 277 ? -9.191 2.069 6.172 1.00 94.56 277 SER A CA 1
ATOM 2068 C C . SER A 1 277 ? -9.598 1.608 4.770 1.00 94.56 277 SER A C 1
ATOM 2070 O O . SER A 1 277 ? -9.605 2.402 3.838 1.00 94.56 277 SER A O 1
ATOM 2072 N N . GLY A 1 278 ? -10.017 0.343 4.646 1.00 96.88 278 GLY A N 1
ATOM 2073 C CA . GLY A 1 278 ? -10.393 -0.291 3.381 1.00 96.88 278 GLY A CA 1
ATOM 2074 C C . GLY A 1 278 ? -9.202 -0.863 2.614 1.00 96.88 278 GLY A C 1
ATOM 2075 O O . GLY A 1 278 ? -9.394 -1.689 1.727 1.00 96.88 278 GLY A O 1
ATOM 2076 N N . GLN A 1 279 ? -7.978 -0.502 2.997 1.00 97.62 279 GLN A N 1
ATOM 2077 C CA . GLN A 1 279 ? -6.741 -0.932 2.351 1.00 97.62 279 GLN A CA 1
ATOM 2078 C C . GLN A 1 279 ? -5.542 -0.867 3.309 1.00 97.62 279 GLN A C 1
ATOM 2080 O O . GLN A 1 279 ? -5.519 -0.054 4.245 1.00 97.62 279 GLN A O 1
ATOM 2085 N N . ILE A 1 280 ? -4.572 -1.754 3.087 1.00 98.31 280 ILE A N 1
ATOM 2086 C CA . ILE A 1 280 ? -3.333 -1.865 3.866 1.00 98.31 280 ILE A CA 1
ATOM 2087 C C . ILE A 1 280 ? -2.163 -2.273 2.962 1.00 98.31 280 ILE A C 1
ATOM 2089 O O . ILE A 1 280 ? -2.296 -3.206 2.172 1.00 98.31 280 ILE A O 1
ATOM 2093 N N . LYS A 1 281 ? -1.009 -1.625 3.119 1.00 98.06 281 LYS A N 1
ATOM 2094 C CA . LYS A 1 281 ? 0.266 -1.987 2.482 1.00 98.06 281 LYS A CA 1
ATOM 2095 C C . LYS A 1 281 ? 1.210 -2.500 3.561 1.00 98.06 281 LYS A C 1
ATOM 2097 O O . LYS A 1 281 ? 1.641 -1.750 4.427 1.00 98.06 281 LYS A O 1
ATOM 2102 N N . THR A 1 282 ? 1.485 -3.803 3.578 1.00 97.56 282 THR A N 1
ATOM 2103 C CA . THR A 1 282 ? 2.375 -4.386 4.599 1.00 97.56 282 THR A CA 1
ATOM 2104 C C . THR A 1 282 ? 3.339 -5.429 4.030 1.00 97.56 282 THR A C 1
ATOM 2106 O O . THR A 1 282 ? 3.670 -6.415 4.682 1.00 97.56 282 THR A O 1
ATOM 2109 N N . GLY A 1 283 ? 3.822 -5.178 2.808 1.00 97.44 283 GLY A N 1
ATOM 2110 C CA . GLY A 1 283 ? 4.879 -5.941 2.136 1.00 97.44 283 GLY A CA 1
ATOM 2111 C C . GLY A 1 283 ? 4.383 -7.141 1.334 1.00 97.44 283 GLY A C 1
ATOM 2112 O O . GLY A 1 283 ? 3.181 -7.361 1.177 1.00 97.44 283 GLY A O 1
ATOM 2113 N N . ALA A 1 284 ? 5.309 -7.935 0.805 1.00 98.38 284 ALA A N 1
ATOM 2114 C CA . ALA A 1 284 ? 4.993 -9.170 0.091 1.00 98.38 284 ALA A CA 1
ATOM 2115 C C . ALA A 1 284 ? 4.338 -10.212 1.019 1.00 98.38 284 ALA A C 1
ATOM 2117 O O . ALA A 1 284 ? 4.529 -10.167 2.238 1.00 98.38 284 ALA A O 1
ATOM 2118 N N . PRO A 1 285 ? 3.680 -11.255 0.478 1.00 98.44 285 PRO A N 1
ATOM 2119 C CA . PRO A 1 285 ? 3.364 -12.474 1.227 1.00 98.44 285 PRO A CA 1
ATOM 2120 C C . PRO A 1 285 ? 4.636 -13.324 1.471 1.00 98.44 285 PRO A C 1
ATOM 2122 O O . PRO A 1 285 ? 4.681 -14.525 1.209 1.00 98.44 285 PRO A O 1
ATOM 2125 N N . CYS A 1 286 ? 5.702 -12.683 1.954 1.00 97.81 286 CYS A N 1
ATOM 2126 C CA . CYS A 1 286 ? 7.016 -13.233 2.254 1.00 97.81 286 CYS A CA 1
ATOM 2127 C C . CYS A 1 286 ? 7.645 -12.424 3.398 1.00 97.81 286 CYS A C 1
ATOM 2129 O O . CYS A 1 286 ? 7.394 -11.230 3.512 1.00 97.81 286 CYS A O 1
ATOM 2131 N N . ARG A 1 287 ? 8.509 -13.073 4.191 1.00 97.12 287 ARG A N 1
ATOM 2132 C CA . ARG A 1 287 ? 9.141 -12.546 5.414 1.00 97.12 287 ARG A CA 1
ATOM 2133 C C . ARG A 1 287 ? 8.147 -12.322 6.565 1.00 97.12 287 ARG A C 1
ATOM 2135 O O . ARG A 1 287 ? 7.030 -11.835 6.394 1.00 97.12 287 ARG A O 1
ATOM 2142 N N . SER A 1 288 ? 8.521 -12.766 7.762 1.00 98.38 288 SER A N 1
ATOM 2143 C CA . SER A 1 288 ? 7.562 -12.934 8.863 1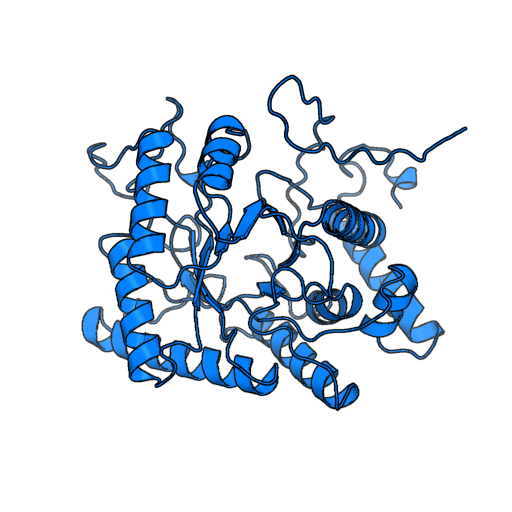.00 98.38 288 SER A CA 1
ATOM 2144 C C . SER A 1 288 ? 7.117 -11.623 9.499 1.00 98.38 288 SER A C 1
ATOM 2146 O O . SER A 1 288 ? 6.011 -11.567 10.023 1.00 98.38 288 SER A O 1
ATOM 2148 N N . GLU A 1 289 ? 7.912 -10.562 9.413 1.00 96.25 289 GLU A N 1
ATOM 2149 C CA . GLU A 1 289 ? 7.517 -9.220 9.841 1.00 96.25 289 GLU A CA 1
ATOM 2150 C C . GLU A 1 289 ? 6.362 -8.657 8.993 1.00 96.25 289 GLU A C 1
ATOM 2152 O O . GLU A 1 289 ? 5.583 -7.849 9.490 1.00 96.25 289 GLU A O 1
ATOM 2157 N N . ARG A 1 290 ? 6.194 -9.145 7.753 1.00 98.00 290 ARG A N 1
ATOM 2158 C CA . ARG A 1 290 ? 5.061 -8.851 6.854 1.00 98.00 290 ARG A CA 1
ATOM 2159 C C . ARG A 1 290 ? 3.888 -9.772 7.162 1.00 98.00 290 ARG A C 1
ATOM 2161 O O . ARG A 1 290 ? 2.784 -9.342 7.503 1.00 98.00 290 ARG A O 1
ATOM 2168 N N . LEU A 1 291 ? 4.164 -11.080 7.147 1.00 98.69 291 LEU A N 1
ATOM 2169 C CA . LEU A 1 291 ? 3.166 -12.122 7.396 1.00 98.69 291 LEU A CA 1
ATOM 2170 C C . LEU A 1 291 ? 2.536 -12.017 8.790 1.00 98.69 291 LEU A C 1
ATOM 2172 O O . LEU A 1 291 ? 1.395 -12.433 8.957 1.00 98.69 291 LEU A O 1
ATOM 2176 N N . ALA A 1 292 ? 3.216 -11.445 9.787 1.00 98.69 292 ALA A N 1
ATOM 2177 C CA . ALA A 1 292 ? 2.647 -11.195 11.110 1.00 98.69 292 ALA A CA 1
ATOM 2178 C C . ALA A 1 292 ? 1.361 -10.354 11.041 1.00 98.69 292 ALA A C 1
ATOM 2180 O O . ALA A 1 292 ? 0.396 -10.664 11.747 1.00 98.69 292 ALA A O 1
ATOM 2181 N N . LYS A 1 293 ? 1.319 -9.345 10.159 1.00 98.81 293 LYS A N 1
ATOM 2182 C CA . LYS A 1 293 ? 0.153 -8.473 9.957 1.00 98.81 293 LYS A CA 1
ATOM 2183 C C . LYS A 1 293 ? -0.926 -9.182 9.149 1.00 98.81 293 LYS A C 1
ATOM 2185 O O . LYS A 1 293 ? -2.076 -9.213 9.575 1.00 98.81 293 LYS A O 1
ATOM 2190 N N . TYR A 1 294 ? -0.561 -9.830 8.042 1.00 98.81 294 TYR A N 1
ATOM 2191 C CA . TYR A 1 294 ? -1.523 -10.589 7.234 1.00 98.81 294 TYR A CA 1
ATOM 2192 C C . TYR A 1 294 ? -2.173 -11.736 8.018 1.00 98.81 294 TYR A C 1
ATOM 2194 O O . TYR A 1 294 ? -3.389 -11.903 7.984 1.00 98.81 294 TYR A O 1
ATOM 2202 N N . ASN A 1 295 ? -1.397 -12.477 8.807 1.00 98.88 295 ASN A N 1
ATOM 2203 C CA . ASN A 1 295 ? -1.926 -13.533 9.667 1.00 98.88 295 ASN A CA 1
ATOM 2204 C C . ASN A 1 295 ? -2.805 -12.977 10.791 1.00 98.88 295 ASN A C 1
ATOM 2206 O O . ASN A 1 295 ? -3.743 -13.645 11.210 1.00 98.88 295 ASN A O 1
ATOM 2210 N N . GLN A 1 296 ? -2.522 -11.771 11.289 1.00 98.88 296 GLN A N 1
ATOM 2211 C CA . GLN A 1 296 ? -3.406 -11.110 12.243 1.00 98.88 296 GLN A CA 1
ATOM 2212 C C . GLN A 1 296 ? -4.737 -10.716 11.594 1.00 98.88 296 GLN A C 1
ATOM 2214 O O . GLN A 1 296 ? -5.781 -10.946 12.192 1.00 98.88 296 GLN A O 1
ATOM 2219 N N . LEU A 1 297 ? -4.724 -10.223 10.354 1.00 98.88 297 LEU A N 1
ATOM 2220 C CA . LEU A 1 297 ? -5.947 -9.926 9.603 1.00 98.88 297 LEU A CA 1
ATOM 2221 C C . LEU A 1 297 ? -6.798 -11.178 9.339 1.00 98.88 297 LEU A C 1
ATOM 2223 O O . LEU A 1 297 ? -8.015 -11.094 9.460 1.00 98.88 297 LEU A O 1
ATOM 2227 N N . LEU A 1 298 ? -6.188 -12.342 9.074 1.00 98.88 298 LEU A N 1
ATOM 2228 C CA . LEU A 1 298 ? -6.927 -13.614 9.005 1.00 98.88 298 LEU A CA 1
ATOM 2229 C C . LEU A 1 298 ? -7.655 -13.926 10.320 1.00 98.88 298 LEU A C 1
ATOM 2231 O O . LEU A 1 298 ? -8.826 -14.290 10.299 1.00 98.88 298 LEU A O 1
ATOM 2235 N N . ARG A 1 299 ? -6.977 -13.763 11.466 1.00 98.88 299 ARG A N 1
ATOM 2236 C CA . ARG A 1 299 ? -7.580 -14.011 12.789 1.00 98.88 299 ARG A CA 1
ATOM 2237 C C . ARG A 1 299 ? -8.714 -13.036 13.092 1.00 98.88 299 ARG A C 1
ATOM 2239 O O . ARG A 1 299 ? -9.723 -13.445 13.649 1.00 98.88 299 ARG A O 1
ATOM 2246 N N . ILE A 1 300 ? -8.553 -11.763 12.723 1.00 98.88 300 ILE A N 1
ATOM 2247 C CA . ILE A 1 300 ? -9.598 -10.745 12.899 1.00 98.88 300 ILE A CA 1
ATOM 2248 C C . ILE A 1 300 ? -10.812 -11.065 12.017 1.00 98.88 300 ILE A C 1
ATOM 2250 O O . ILE A 1 300 ? -11.943 -10.964 12.486 1.00 98.88 300 ILE A O 1
ATOM 2254 N N . GLU A 1 301 ? -10.598 -11.472 10.762 1.00 98.75 301 GLU A N 1
ATOM 2255 C CA . GLU A 1 301 ? -11.686 -11.903 9.876 1.00 98.75 301 GLU A CA 1
ATOM 2256 C C . GLU A 1 301 ? -12.438 -13.110 10.452 1.00 98.75 301 GLU A C 1
ATOM 2258 O O . GLU A 1 301 ? -13.667 -13.093 10.501 1.00 98.75 301 GLU A O 1
ATOM 2263 N N . GLU A 1 302 ? -11.711 -14.118 10.945 1.00 98.56 302 GLU A N 1
ATOM 2264 C CA . GLU A 1 302 ? -12.293 -15.295 11.599 1.00 98.56 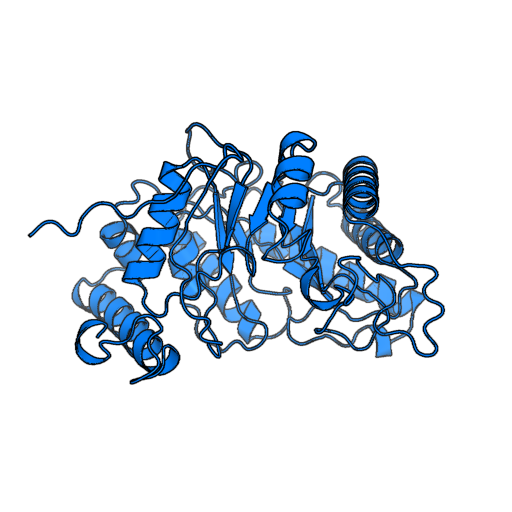302 GLU A CA 1
ATOM 2265 C C . GLU A 1 302 ? -13.115 -14.916 12.841 1.00 98.56 302 GLU A C 1
ATOM 2267 O O . GLU A 1 302 ? -14.241 -15.388 13.000 1.00 98.56 302 GLU A O 1
ATOM 2272 N N . GLU A 1 303 ? -12.592 -14.029 13.695 1.00 98.50 303 GLU A N 1
ATOM 2273 C CA . GLU A 1 303 ? -13.270 -13.569 14.913 1.00 98.50 303 GLU A CA 1
ATOM 2274 C C . GLU A 1 303 ? -14.544 -12.767 14.610 1.00 98.50 303 GLU A C 1
ATOM 2276 O O . GLU A 1 303 ? -15.566 -12.932 15.281 1.00 98.50 303 GLU A O 1
ATOM 2281 N N . LEU A 1 304 ? -14.505 -11.899 13.596 1.00 97.62 304 LEU A N 1
ATOM 2282 C CA . LEU A 1 304 ? -15.656 -11.094 13.191 1.00 97.62 304 LEU A CA 1
ATOM 2283 C C . LEU A 1 304 ? -16.718 -11.908 12.433 1.00 97.62 304 LEU A C 1
ATOM 2285 O O . LEU A 1 304 ? -17.892 -11.522 12.415 1.00 97.62 304 LEU A O 1
ATOM 2289 N N . GLY A 1 305 ? -16.329 -13.017 11.800 1.00 95.50 305 GLY A N 1
ATOM 2290 C CA . GLY A 1 305 ? -17.213 -13.885 11.031 1.00 95.50 305 GLY A CA 1
ATOM 2291 C C . GLY A 1 305 ? -17.738 -13.203 9.765 1.00 95.50 305 GLY A C 1
ATOM 2292 O O . GLY A 1 305 ? -17.053 -13.136 8.751 1.00 95.50 305 GLY A O 1
ATOM 2293 N N . ASN A 1 306 ? -18.973 -12.692 9.798 1.00 92.00 306 ASN A N 1
ATOM 2294 C CA . ASN A 1 306 ? -19.620 -12.066 8.636 1.00 92.00 306 ASN A CA 1
ATOM 2295 C C . ASN A 1 306 ? -19.231 -10.581 8.482 1.00 92.00 306 ASN A C 1
ATOM 2297 O O . ASN A 1 306 ? -20.092 -9.698 8.451 1.00 92.00 306 ASN A O 1
ATOM 2301 N N . VAL A 1 307 ? -17.929 -10.298 8.437 1.00 96.06 307 VAL A N 1
ATOM 2302 C CA . VAL A 1 307 ? -17.397 -8.964 8.135 1.00 96.06 307 VAL A CA 1
ATOM 2303 C C . VAL A 1 307 ? -17.224 -8.795 6.632 1.00 96.06 307 VAL A C 1
ATOM 2305 O O . VAL A 1 307 ? -16.840 -9.710 5.910 1.00 96.06 307 VAL A O 1
ATOM 2308 N N . ARG A 1 308 ? -17.506 -7.592 6.140 1.00 97.12 308 ARG A N 1
ATOM 2309 C CA . ARG A 1 308 ? -17.324 -7.268 4.731 1.00 97.12 308 ARG A CA 1
ATOM 2310 C C . ARG A 1 308 ? -15.842 -7.074 4.401 1.00 97.12 308 ARG A C 1
ATOM 2312 O O . ARG A 1 308 ? -15.142 -6.348 5.102 1.00 97.12 308 ARG A O 1
ATOM 2319 N N . TYR A 1 309 ? -15.410 -7.629 3.276 1.00 98.50 309 TYR A N 1
ATOM 2320 C CA . TYR A 1 309 ? -14.159 -7.274 2.612 1.00 98.50 309 TYR A CA 1
ATOM 2321 C C . TYR A 1 309 ? -14.345 -6.045 1.716 1.00 98.50 309 TYR A C 1
ATOM 2323 O O . TYR A 1 309 ? -15.336 -5.954 0.991 1.00 98.50 309 TYR A O 1
ATOM 2331 N N . ALA A 1 310 ? -13.422 -5.082 1.774 1.00 98.12 310 ALA A N 1
ATOM 2332 C CA . ALA A 1 310 ? -13.577 -3.814 1.062 1.00 98.12 310 ALA A CA 1
ATOM 2333 C C . ALA A 1 310 ? -13.632 -3.987 -0.468 1.00 98.12 310 ALA A C 1
ATOM 2335 O O . ALA A 1 310 ? -14.422 -3.305 -1.122 1.00 98.12 310 ALA A O 1
ATOM 2336 N N . GLY A 1 311 ? -12.845 -4.918 -1.021 1.00 98.31 311 GLY A N 1
ATOM 2337 C CA . GLY A 1 311 ? -12.832 -5.252 -2.448 1.00 98.31 311 GLY A CA 1
ATOM 2338 C C . GLY A 1 311 ? -12.661 -4.031 -3.356 1.00 98.31 311 GLY A C 1
ATOM 2339 O O . GLY A 1 311 ? -11.856 -3.146 -3.080 1.00 98.31 311 GLY A O 1
ATOM 2340 N N . GLU A 1 312 ? -13.463 -3.939 -4.414 1.00 97.06 312 GLU A N 1
ATOM 2341 C CA . GLU A 1 312 ? -13.474 -2.793 -5.342 1.00 97.06 312 GLU A CA 1
ATOM 2342 C C . GLU A 1 312 ? -13.754 -1.439 -4.652 1.00 97.06 312 GLU A C 1
ATOM 2344 O O . GLU A 1 312 ? -13.398 -0.385 -5.173 1.00 97.06 312 GLU A O 1
ATOM 2349 N N . ALA A 1 313 ? -14.346 -1.440 -3.450 1.00 95.94 313 ALA A N 1
ATOM 2350 C CA . ALA A 1 313 ? -14.613 -0.234 -2.665 1.00 95.94 313 ALA A CA 1
ATOM 2351 C C . ALA A 1 313 ? -13.449 0.169 -1.734 1.00 95.94 313 ALA A C 1
ATOM 2353 O O . ALA A 1 313 ? -13.647 0.983 -0.836 1.00 95.94 313 ALA A O 1
ATOM 2354 N N . PHE A 1 314 ? -12.234 -0.363 -1.916 1.00 95.75 314 PHE A N 1
ATOM 2355 C CA . PHE A 1 314 ? -11.076 -0.120 -1.036 1.00 95.75 314 PHE A CA 1
ATOM 2356 C C . PHE A 1 314 ? -10.751 1.365 -0.771 1.00 95.75 314 PHE A C 1
ATOM 2358 O O . PHE A 1 314 ? -10.302 1.710 0.321 1.00 95.75 314 PHE A O 1
ATOM 2365 N N . ARG A 1 315 ? -11.030 2.252 -1.738 1.00 92.56 315 ARG A N 1
ATOM 2366 C CA . ARG A 1 315 ? -10.851 3.716 -1.625 1.00 92.56 315 ARG A CA 1
ATOM 2367 C C . ARG A 1 315 ? -11.842 4.363 -0.658 1.00 92.56 315 ARG A C 1
ATOM 2369 O O . ARG A 1 315 ? -11.512 5.321 0.032 1.00 92.56 315 ARG A O 1
ATOM 2376 N N . SER A 1 316 ? -13.070 3.856 -0.632 1.00 90.50 316 SER A N 1
ATOM 2377 C CA . SER A 1 316 ? -14.171 4.387 0.166 1.00 90.50 316 SER A CA 1
ATOM 2378 C C . SER A 1 316 ? -15.095 3.233 0.545 1.00 90.50 316 SER A C 1
ATOM 2380 O O . SER A 1 316 ? -16.097 2.979 -0.127 1.00 90.50 316 SER A O 1
ATOM 2382 N N . PRO A 1 317 ? -14.739 2.467 1.592 1.00 88.06 317 PRO A N 1
ATOM 2383 C CA . PRO A 1 317 ? -15.459 1.247 1.898 1.00 88.06 317 PRO A CA 1
ATOM 2384 C C . PRO A 1 317 ? -16.922 1.539 2.237 1.00 88.06 317 PRO A C 1
ATOM 2386 O O . PRO A 1 317 ? -17.771 0.714 1.919 1.00 88.06 317 PRO A O 1
ATOM 2389 N N . PHE A 1 318 ? -17.255 2.674 2.849 1.00 83.94 318 PHE A N 1
ATOM 2390 C CA . PHE A 1 318 ? -18.637 3.008 3.204 1.00 83.94 318 PHE A CA 1
ATOM 2391 C C . PHE A 1 318 ? -19.208 4.107 2.307 1.00 83.94 318 PHE A C 1
ATOM 2393 O O . PHE A 1 318 ? -18.459 4.987 1.888 1.00 83.94 318 PHE A O 1
ATOM 2400 N N . PRO A 1 319 ? -20.528 4.101 2.042 1.00 65.44 319 PRO A N 1
ATOM 2401 C CA . PRO A 1 319 ? -21.163 5.109 1.202 1.00 65.44 319 PRO A CA 1
ATOM 2402 C C . PRO A 1 319 ? -20.906 6.536 1.717 1.00 65.44 319 PRO A C 1
ATOM 2404 O O . PRO A 1 319 ? -21.317 6.897 2.819 1.00 65.44 319 PRO A O 1
ATOM 2407 N N . GLY A 1 320 ? -20.248 7.353 0.895 1.00 60.28 320 GLY A N 1
ATOM 2408 C CA . GLY A 1 320 ? -19.911 8.755 1.148 1.00 60.28 320 GLY A CA 1
ATOM 2409 C C . GLY A 1 320 ? -19.301 9.388 -0.109 1.00 60.28 320 GLY A C 1
ATOM 2410 O O . GLY A 1 320 ? -18.926 8.675 -1.038 1.00 60.28 320 GLY A O 1
ATOM 2411 N N . LYS A 1 321 ? -19.230 10.725 -0.193 1.00 45.94 321 LYS A N 1
ATOM 2412 C CA . LYS A 1 321 ? -18.543 11.385 -1.319 1.00 45.94 321 LYS A CA 1
ATOM 2413 C C . LYS A 1 321 ? -17.046 11.065 -1.231 1.00 45.94 321 LYS A C 1
ATOM 2415 O O . LYS A 1 321 ? -16.399 11.506 -0.289 1.00 45.94 321 LYS A O 1
ATOM 2420 N N . SER A 1 322 ? -16.522 10.312 -2.195 1.00 47.88 322 SER A N 1
ATOM 2421 C CA . SER A 1 322 ? -15.086 10.057 -2.331 1.00 47.88 322 SER A CA 1
ATOM 2422 C C . SER A 1 322 ? -14.463 11.080 -3.279 1.00 47.88 322 SER A C 1
ATOM 2424 O O . SER A 1 322 ? -14.998 11.348 -4.355 1.00 47.88 322 SER A O 1
ATOM 2426 N N . THR A 1 323 ? -13.343 11.657 -2.863 1.00 51.75 323 THR A N 1
ATOM 2427 C CA . THR A 1 323 ? -12.420 12.442 -3.688 1.00 51.75 323 THR A CA 1
ATOM 2428 C C . THR A 1 323 ? -11.152 11.616 -3.953 1.00 51.75 323 THR A C 1
ATOM 2430 O O . THR A 1 323 ? -10.922 10.578 -3.334 1.00 51.75 323 THR A O 1
ATOM 2433 N N . GLN A 1 324 ? -10.368 12.007 -4.963 1.00 54.28 324 GLN A N 1
ATOM 2434 C CA . GLN A 1 324 ? -9.327 11.160 -5.566 1.00 54.28 324 GLN A CA 1
ATOM 2435 C C . GLN A 1 324 ? -8.016 11.022 -4.764 1.00 54.28 324 GLN A C 1
ATOM 2437 O O . GLN A 1 324 ? -7.210 10.158 -5.104 1.00 54.28 324 GLN A O 1
ATOM 2442 N N . ILE A 1 325 ? -7.810 11.820 -3.713 1.00 55.56 325 ILE A N 1
ATOM 2443 C CA . ILE A 1 325 ? -6.564 11.829 -2.929 1.00 55.56 325 ILE A CA 1
ATOM 2444 C C . ILE A 1 325 ? -6.682 10.861 -1.747 1.00 55.56 325 ILE A C 1
ATOM 2446 O O . ILE A 1 325 ? -7.752 10.724 -1.152 1.00 55.56 325 ILE A O 1
ATOM 2450 N N . LEU A 1 326 ? -5.583 10.186 -1.416 1.00 55.41 326 LEU A N 1
ATOM 2451 C CA . LEU A 1 326 ? -5.418 9.339 -0.242 1.00 55.41 326 LEU A CA 1
ATOM 2452 C C . LEU A 1 326 ? -4.317 9.883 0.667 1.00 55.41 326 LEU A C 1
ATOM 2454 O O . LEU A 1 326 ? -3.293 10.353 0.173 1.00 55.41 326 LEU A O 1
ATOM 2458 N N . ILE A 1 327 ? -4.492 9.721 1.978 1.00 57.16 327 ILE A N 1
ATOM 2459 C CA . ILE A 1 327 ? -3.380 9.818 2.932 1.00 57.16 327 ILE A CA 1
ATOM 2460 C C . ILE A 1 327 ? -2.939 8.403 3.300 1.00 57.16 327 ILE A C 1
ATOM 2462 O O . ILE A 1 327 ? -3.768 7.573 3.691 1.00 57.16 327 ILE A O 1
ATOM 2466 N N . GLU A 1 328 ? -1.645 8.123 3.223 1.00 46.91 328 GLU A N 1
ATOM 2467 C CA . GLU A 1 328 ? -1.070 6.945 3.865 1.00 46.91 328 GLU A CA 1
ATOM 2468 C C . GLU A 1 328 ? -0.962 7.206 5.361 1.00 46.91 328 GLU A C 1
ATOM 2470 O O . GLU A 1 328 ? -0.220 8.083 5.765 1.00 46.91 328 GLU A O 1
ATOM 2475 N N . VAL A 1 329 ? -1.739 6.529 6.207 1.00 49.47 329 VAL A N 1
ATOM 2476 C CA . VAL A 1 329 ? -1.798 6.833 7.641 1.00 49.47 329 VAL A CA 1
ATOM 2477 C C . VAL A 1 329 ? -1.096 5.746 8.434 1.00 49.47 329 VAL A C 1
ATOM 2479 O O . VAL A 1 329 ? -1.593 4.627 8.540 1.00 49.47 329 VAL A O 1
ATOM 2482 N N . ILE A 1 330 ? 0.002 6.155 9.077 1.00 50.94 330 ILE A N 1
ATOM 2483 C CA . ILE A 1 330 ? 0.839 5.389 10.010 1.00 50.94 330 ILE A CA 1
ATOM 2484 C C . ILE A 1 330 ? 1.852 4.500 9.302 1.00 50.94 330 ILE A C 1
ATOM 2486 O O . ILE A 1 330 ? 1.508 3.644 8.500 1.00 50.94 330 ILE A O 1
ATOM 2490 N N . LYS A 1 331 ? 3.109 4.699 9.704 1.00 53.91 331 LYS A N 1
ATOM 2491 C CA . LYS A 1 331 ? 4.319 4.064 9.197 1.00 53.91 331 LYS A CA 1
ATOM 2492 C C . LYS A 1 331 ? 5.142 3.626 10.433 1.00 53.91 331 LYS A C 1
ATOM 2494 O O . LYS A 1 331 ? 5.961 4.394 10.938 1.00 53.91 331 LYS A O 1
ATOM 2499 N N . LEU A 1 332 ? 4.862 2.442 11.007 1.00 43.56 332 LEU A N 1
ATOM 2500 C CA . LEU A 1 332 ? 5.4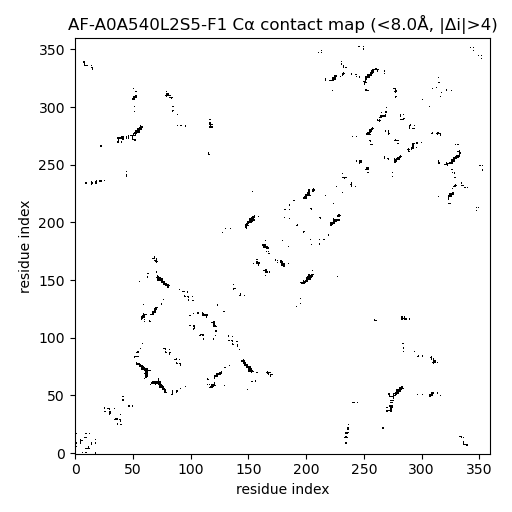74 1.960 12.271 1.00 43.56 332 LEU A CA 1
ATOM 2501 C C . LEU A 1 332 ? 6.898 1.402 12.055 1.00 43.56 332 LEU A C 1
ATOM 2503 O O . LEU A 1 332 ? 7.077 0.339 11.478 1.00 43.56 332 LEU A O 1
ATOM 2507 N N . GLY A 1 333 ? 7.924 2.124 12.512 1.00 35.53 333 GLY A N 1
ATOM 2508 C CA . GLY A 1 333 ? 9.347 1.762 12.370 1.00 35.53 333 GLY A CA 1
ATOM 2509 C C . GLY A 1 333 ? 10.230 3.013 12.427 1.00 35.53 333 GLY A C 1
ATOM 2510 O O . GLY A 1 333 ? 9.680 4.110 12.484 1.00 35.53 333 GLY A O 1
ATOM 2511 N N . VAL A 1 334 ? 11.566 2.865 12.480 1.00 28.30 334 VAL A N 1
ATOM 2512 C CA . VAL A 1 334 ? 12.556 3.943 12.750 1.00 28.30 334 VAL A CA 1
ATOM 2513 C C . VAL A 1 334 ? 12.117 5.285 12.147 1.00 28.30 334 VAL A C 1
ATOM 2515 O O . VAL A 1 334 ? 12.136 5.494 10.935 1.00 28.30 334 VAL A O 1
ATOM 2518 N N . ILE A 1 335 ? 11.651 6.177 13.024 1.00 31.77 335 ILE A N 1
ATOM 2519 C CA . ILE A 1 335 ? 10.990 7.419 12.631 1.00 31.77 335 ILE A CA 1
ATOM 2520 C C . ILE A 1 335 ? 12.066 8.411 12.215 1.00 31.77 335 ILE A C 1
ATOM 2522 O O . ILE A 1 335 ? 12.905 8.797 13.034 1.00 31.77 335 ILE A O 1
ATOM 2526 N N . ARG A 1 336 ? 12.033 8.841 10.953 1.00 26.89 336 ARG A N 1
ATOM 2527 C CA . ARG A 1 336 ? 12.763 10.034 10.537 1.00 26.89 336 ARG A CA 1
ATOM 2528 C C . ARG A 1 336 ? 11.841 11.201 10.852 1.00 26.89 336 ARG A C 1
ATOM 2530 O O . ARG A 1 336 ? 10.813 11.391 10.221 1.00 26.89 336 ARG A O 1
ATOM 2537 N N . VAL A 1 337 ? 12.174 11.915 11.916 1.00 28.72 337 VAL A N 1
ATOM 2538 C CA . VAL A 1 337 ? 11.442 13.105 12.329 1.00 28.72 337 VAL A CA 1
ATOM 2539 C C . VAL A 1 337 ? 11.753 14.219 11.335 1.00 28.72 337 VAL A C 1
ATOM 2541 O O . VAL A 1 337 ? 12.853 14.773 11.354 1.00 28.72 337 VAL A O 1
ATOM 2544 N N . VAL A 1 338 ? 10.789 14.557 10.488 1.00 29.81 338 VAL A N 1
ATOM 2545 C CA . VAL A 1 338 ? 10.800 15.803 9.717 1.00 29.81 338 VAL A CA 1
ATOM 2546 C C . VAL A 1 338 ? 9.898 16.792 10.464 1.00 29.81 338 VAL A C 1
ATOM 2548 O O . VAL A 1 338 ? 8.834 16.394 10.943 1.00 29.81 338 VAL A O 1
ATOM 2551 N N . PRO A 1 339 ? 10.319 18.048 10.686 1.00 25.30 339 PRO A N 1
ATOM 2552 C CA . PRO A 1 339 ? 9.458 19.034 11.325 1.00 25.30 339 PRO A CA 1
ATOM 2553 C C . PRO A 1 339 ? 8.180 19.221 10.501 1.00 25.30 339 PRO A C 1
ATOM 2555 O O . PRO A 1 339 ? 8.269 19.488 9.307 1.00 25.30 339 PRO A O 1
ATOM 2558 N N . CYS A 1 340 ? 7.008 19.102 11.141 1.00 29.97 340 CYS A N 1
ATOM 2559 C CA . CYS A 1 340 ? 5.743 19.547 10.559 1.00 29.97 340 CYS A CA 1
ATOM 2560 C C . CYS A 1 340 ? 5.925 20.984 10.066 1.00 29.97 340 CYS A C 1
ATOM 2562 O O . CYS A 1 340 ? 6.075 21.901 10.878 1.00 29.97 340 CYS A O 1
ATOM 2564 N N . ALA A 1 341 ? 5.936 21.180 8.750 1.00 28.47 341 ALA A N 1
ATOM 2565 C CA . ALA A 1 341 ? 5.807 22.505 8.182 1.00 28.47 341 ALA A CA 1
ATOM 2566 C C . ALA A 1 341 ? 4.404 23.021 8.525 1.00 28.47 341 ALA A C 1
ATOM 2568 O O . ALA A 1 341 ? 3.405 22.326 8.344 1.00 28.47 341 ALA A O 1
ATOM 2569 N N . GLU A 1 342 ? 4.319 24.241 9.050 1.00 28.14 342 GLU A N 1
ATOM 2570 C CA . GLU A 1 342 ? 3.047 24.947 9.124 1.00 28.14 342 GLU A CA 1
ATOM 2571 C C . GLU A 1 342 ? 2.490 25.071 7.699 1.00 28.14 342 GLU A C 1
ATOM 2573 O O . GLU A 1 342 ? 3.091 25.695 6.827 1.00 28.14 342 GLU A O 1
ATOM 2578 N N . PHE A 1 343 ? 1.354 24.424 7.448 1.00 32.88 343 PHE A N 1
ATOM 2579 C CA . PHE A 1 343 ? 0.727 24.348 6.133 1.00 32.88 343 PHE A CA 1
ATOM 2580 C C . PHE A 1 343 ? 0.166 25.717 5.706 1.00 32.88 343 PHE A C 1
ATOM 2582 O O . PHE A 1 343 ? -0.906 26.138 6.163 1.00 32.88 343 PHE A O 1
ATOM 2589 N N . TRP A 1 344 ? 0.856 26.406 4.794 1.00 27.62 344 TRP A N 1
ATOM 2590 C CA . TRP A 1 344 ? 0.385 27.627 4.131 1.00 27.62 344 TRP A CA 1
ATOM 2591 C C . TRP A 1 344 ? 0.037 27.330 2.668 1.00 27.62 344 TRP A C 1
ATOM 2593 O O . TRP A 1 344 ? 0.915 27.205 1.826 1.00 27.62 344 TRP A O 1
ATOM 2603 N N . ALA A 1 345 ? -1.260 27.236 2.363 1.00 29.59 345 ALA A N 1
ATOM 2604 C CA . ALA A 1 345 ? -1.754 27.224 0.990 1.00 29.59 345 ALA A CA 1
ATOM 2605 C C . ALA A 1 345 ? -2.064 28.664 0.554 1.00 29.59 345 ALA A C 1
ATOM 2607 O O . ALA A 1 345 ? -2.925 29.316 1.151 1.00 29.59 345 ALA A O 1
ATOM 2608 N N . GLN A 1 346 ? -1.398 29.140 -0.495 1.00 26.70 346 GLN A N 1
ATOM 2609 C CA . GLN A 1 346 ? -1.937 30.184 -1.363 1.00 26.70 346 GLN A CA 1
ATOM 2610 C C . GLN A 1 346 ? -2.114 29.591 -2.771 1.00 26.70 346 GLN A C 1
ATOM 2612 O O . GLN A 1 346 ? -1.195 29.010 -3.337 1.00 26.70 346 GLN A O 1
ATOM 2617 N N . ASP A 1 347 ? -3.340 29.728 -3.282 1.00 31.88 347 ASP A N 1
ATOM 2618 C CA . ASP A 1 347 ? -3.739 29.737 -4.699 1.00 31.88 347 ASP A CA 1
ATOM 2619 C C . ASP A 1 347 ? -3.884 28.446 -5.542 1.00 31.88 347 ASP A C 1
ATOM 2621 O O . ASP A 1 347 ? -4.190 28.566 -6.726 1.00 31.88 347 ASP A O 1
ATOM 2625 N N . THR A 1 348 ? -3.824 27.219 -5.002 1.00 34.94 348 THR A N 1
ATOM 2626 C CA . THR A 1 348 ? -3.958 25.990 -5.841 1.00 34.94 348 THR A CA 1
ATOM 2627 C C . THR A 1 348 ? -5.267 25.194 -5.721 1.00 34.94 348 THR A C 1
ATOM 2629 O O . THR A 1 348 ? -5.440 24.198 -6.415 1.00 34.94 348 THR A O 1
ATOM 2632 N N . GLY A 1 349 ? -6.233 25.607 -4.893 1.00 31.56 349 GLY A N 1
ATOM 2633 C CA . GLY A 1 349 ? -7.537 24.921 -4.805 1.00 31.56 349 GLY A CA 1
ATOM 2634 C C . GLY A 1 349 ? -7.521 23.535 -4.130 1.00 31.56 349 GLY A C 1
ATOM 2635 O O . GLY A 1 349 ? -8.550 22.860 -4.111 1.00 31.56 349 GLY A O 1
ATOM 2636 N N . LEU A 1 350 ? -6.398 23.125 -3.532 1.00 35.12 350 LEU A N 1
ATOM 2637 C CA . LEU A 1 350 ? -6.305 21.960 -2.647 1.00 35.12 350 LEU A CA 1
ATOM 2638 C C . LEU A 1 350 ? -6.973 22.256 -1.292 1.00 35.12 350 LEU A C 1
ATOM 2640 O O . LEU A 1 350 ? -6.717 23.280 -0.655 1.00 35.12 350 LEU A O 1
ATOM 2644 N N . LEU A 1 351 ? -7.859 21.354 -0.853 1.00 35.28 351 LEU A N 1
ATOM 2645 C CA . LEU A 1 351 ? -8.548 21.440 0.437 1.00 35.28 351 LEU A CA 1
ATOM 2646 C C . LEU A 1 351 ? -7.542 21.296 1.588 1.00 35.28 351 LEU A C 1
ATOM 2648 O O . LEU A 1 351 ? -6.869 20.281 1.731 1.00 35.28 351 LEU A O 1
ATOM 2652 N N . ARG A 1 352 ? -7.468 22.343 2.410 1.00 28.48 352 ARG A N 1
ATOM 2653 C CA . ARG A 1 352 ? -6.599 22.469 3.583 1.00 28.48 352 ARG A CA 1
ATOM 2654 C C . ARG A 1 352 ? -7.176 21.660 4.749 1.00 28.48 352 ARG A C 1
ATOM 2656 O O . ARG A 1 352 ? -8.277 21.964 5.206 1.00 28.48 352 ARG A O 1
ATOM 2663 N N . LEU A 1 353 ? -6.425 20.696 5.279 1.00 34.12 353 LEU A N 1
ATOM 2664 C CA . LEU A 1 353 ? -6.688 20.140 6.609 1.00 34.12 353 LEU A CA 1
ATOM 2665 C C . LEU A 1 353 ? -6.175 21.141 7.654 1.00 34.12 353 LEU A C 1
ATOM 2667 O O . LEU A 1 353 ? -4.979 21.249 7.902 1.00 34.12 353 LEU A O 1
ATOM 2671 N N . GLN A 1 354 ? -7.081 21.939 8.223 1.00 25.42 354 GLN A N 1
ATOM 2672 C CA . GLN A 1 354 ? -6.821 22.681 9.458 1.00 25.42 354 GLN A CA 1
ATOM 2673 C C . GLN A 1 354 ? -7.408 21.893 10.628 1.00 25.42 354 GLN A C 1
ATOM 2675 O O . GLN A 1 354 ? -8.628 21.748 10.717 1.00 25.42 354 GLN A O 1
ATOM 2680 N N . SER A 1 355 ? -6.567 21.472 11.573 1.00 29.75 355 SER A N 1
ATOM 2681 C CA . SER A 1 355 ? -7.006 21.051 12.905 1.00 29.75 355 SER A CA 1
ATOM 2682 C C . SER A 1 355 ? -7.463 22.281 13.705 1.00 29.75 355 SER A C 1
ATOM 2684 O O . SER A 1 355 ? -6.771 22.771 14.598 1.00 29.75 355 SER A O 1
ATOM 2686 N N . ASN A 1 356 ? -8.622 22.841 13.371 1.00 29.38 356 ASN A N 1
ATOM 2687 C CA . ASN A 1 356 ? -9.246 23.867 14.199 1.00 29.38 356 ASN A CA 1
ATOM 2688 C C . ASN A 1 356 ? -9.967 23.169 15.351 1.00 29.38 356 ASN A C 1
ATOM 2690 O O . ASN A 1 356 ? -11.121 22.806 15.168 1.00 29.38 356 ASN A O 1
ATOM 2694 N N . HIS A 1 357 ? -9.304 22.982 16.499 1.00 28.20 357 HIS A N 1
ATOM 2695 C CA . HIS A 1 357 ? -9.888 23.012 17.858 1.00 28.20 357 HIS A CA 1
ATOM 2696 C C . HIS A 1 357 ? -8.785 22.853 18.927 1.00 28.20 357 HIS A C 1
ATOM 2698 O O . HIS A 1 357 ? -8.661 21.832 19.594 1.00 28.20 357 HIS A O 1
ATOM 2704 N N . LEU A 1 358 ? -7.998 23.912 19.120 1.00 28.66 358 LEU A N 1
ATOM 2705 C CA . LEU A 1 358 ? -7.423 24.246 20.425 1.00 28.66 358 LEU A CA 1
ATOM 2706 C C . LEU A 1 358 ? -7.872 25.675 20.729 1.00 28.66 358 LEU A C 1
ATOM 2708 O O . LEU A 1 358 ? -7.245 26.650 20.324 1.00 28.66 358 LEU A O 1
ATOM 2712 N N . GLY A 1 359 ? -9.061 25.776 21.318 1.00 27.06 359 GLY A N 1
ATOM 2713 C CA . GLY A 1 359 ? -9.620 27.019 21.822 1.00 27.06 359 GLY A CA 1
ATOM 2714 C C . GLY A 1 359 ? -9.450 27.092 23.335 1.00 27.06 359 GLY A C 1
ATOM 2715 O O . GLY A 1 359 ? -9.975 26.224 24.030 1.00 27.06 359 GLY A O 1
ATOM 2716 N N . GLN A 1 360 ? -8.817 28.193 23.754 1.00 29.02 360 GLN A N 1
ATOM 2717 C CA . GLN A 1 360 ? -8.583 28.735 25.105 1.00 29.02 360 GLN A CA 1
ATOM 2718 C C . GLN A 1 360 ? -7.351 28.249 25.864 1.00 29.02 360 GLN A C 1
ATOM 2720 O O . GLN A 1 360 ? -7.255 27.047 26.185 1.00 29.02 360 GLN A O 1
#

Nearest PDB structures (foldseek):
  8uel-assembly1_B  TM=9.899E-01  e=2.049E-45  Penaeus vannamei
  1pdy-assembly1_A  TM=9.871E-01  e=9.855E-45  Homarus gammarus
  3otr-assembly3_E  TM=9.639E-01  e=1.384E-42  Toxoplasma gondii ME49
  3qtp-assembly1_A  TM=9.630E-01  e=1.263E-41  Entamoeba histolytica
  7sqc-assembly1_Y7  TM=9.796E-01  e=4.696E-42  Chlamydomonas reinhardtii

Radius of gyration: 19.88 Å; Cα contacts (8 Å, |Δi|>4): 727; chains: 1; bounding box: 49×49×52 Å

Organism: Malus baccata (NCBI:txid106549)